Protein AF-A0A1Z9I0C4-F1 (afdb_monomer_lite)

Sequence (366 aa):
MHFFTFAEKDTTLYQDSGSLNAGLDEILEVRKDVSDTGESVNVSRVLIRFDISQISASIGNGTITNPSFFLNLFDAKSTNLATSQSLFAYPVSQSWIMGDGRSYDNPRTTEGASFNFRDGASDGTLWEPSVSASGCTWFSGSGYEASQSFGHNTIDVRMDVTDIMNKWLEGTVANDGFIVKRSGSVGNLNPNSDEGSTTRFGNLSFFSSDTHTKYPPTLETVWDDSRWSTGSLSPLSQTDIEDMVVYMKGLRPEYKENSKIKFRLVGRARFPEATYATTPANLSVKYLPSGSSFYSIKDAETDDVIVPFGTGSRISCDSIGNFFRLDLNGYQPERYYRLEYRIQSGSGVEETDQFFDEGFTFKVTQ

Foldseek 3Di:
DKDKWFWPWKWKAWLVCQQFAAGLPQKHKFFWDADPVSPDTITMKMWTFTDCPVVLVCVVVPVFDPKWKWKKWAFPDFPPAAQKFKKKKFAFQDAAFRDDFRPPDVVGARATQYLAARGGVVVRHGAPPNQDSQRGDGDDDPLGMWMDMDGPPDQMGTITNRSVVVCCSVVVGPRNGMMMYGFADRNRCDCPGPRNHSDGRGMTMTGDSNNVDLGHIIMMMFHQSAAEAQDPAAAQDLLQLVQKDKDWDPQDQEDEAQDKDKTFMAITRPDDDDDPDPDPSVPRGHEADAPQKFKWKAFPPPRHTPGDGDSRTGWYAHNVYIIDIDRNHSPDAPTKMFMKMWGWDDDDPSIDIDIDRPRDMHGYHD

Structure (mmCIF, N/CA/C/O backbone):
data_AF-A0A1Z9I0C4-F1
#
_entry.id   AF-A0A1Z9I0C4-F1
#
loop_
_atom_site.group_PDB
_atom_site.id
_atom_site.type_symbol
_atom_site.label_atom_id
_atom_site.label_alt_id
_atom_site.label_comp_id
_atom_site.label_asym_id
_atom_site.label_entity_id
_atom_site.label_seq_id
_atom_site.pdbx_PDB_ins_code
_atom_site.Cartn_x
_atom_site.Cartn_y
_atom_site.Cartn_z
_atom_site.occupancy
_atom_site.B_iso_or_equiv
_atom_site.auth_seq_id
_atom_site.auth_comp_id
_atom_site.auth_asym_id
_atom_site.auth_atom_id
_atom_site.pdbx_PDB_model_num
ATOM 1 N N . MET A 1 1 ? -11.966 0.854 7.403 1.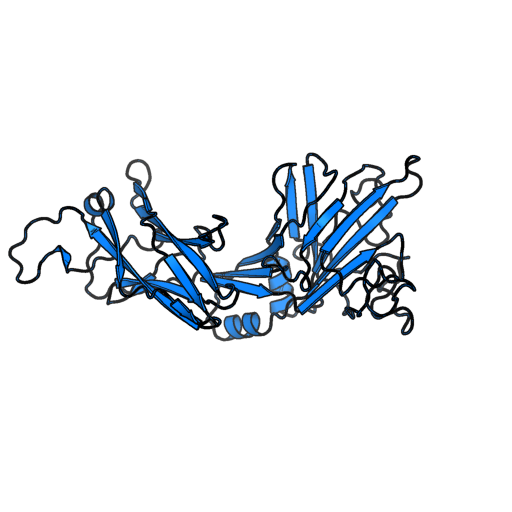00 91.38 1 MET A N 1
ATOM 2 C CA . MET A 1 1 ? -11.274 -0.406 7.122 1.00 91.38 1 MET A CA 1
ATOM 3 C C . MET A 1 1 ? -9.988 -0.194 6.330 1.00 91.38 1 MET A C 1
ATOM 5 O O . MET A 1 1 ? -9.950 0.682 5.472 1.00 91.38 1 MET A O 1
ATOM 9 N N . HIS A 1 2 ? -8.977 -1.028 6.598 1.00 94.25 2 HIS A N 1
ATOM 10 C CA . HIS A 1 2 ? -7.782 -1.212 5.765 1.00 94.25 2 HIS A CA 1
ATOM 11 C C . HIS A 1 2 ? -7.828 -2.616 5.151 1.00 94.25 2 HIS A C 1
ATOM 13 O O . HIS A 1 2 ? -8.227 -3.567 5.828 1.00 94.25 2 HIS A O 1
ATOM 19 N N . PHE A 1 3 ? -7.450 -2.737 3.883 1.00 93.81 3 PHE A N 1
ATOM 20 C CA . PHE A 1 3 ? -7.360 -3.996 3.147 1.00 93.81 3 PHE A CA 1
ATOM 21 C C . PHE A 1 3 ? -6.073 -4.006 2.323 1.00 93.81 3 PHE A C 1
ATOM 23 O O . PHE A 1 3 ? -5.815 -3.049 1.594 1.00 93.81 3 PHE A O 1
ATOM 30 N N . PHE A 1 4 ? -5.279 -5.069 2.432 1.00 93.56 4 PHE A N 1
ATOM 31 C CA . PHE A 1 4 ? -3.971 -5.164 1.786 1.00 93.56 4 PHE A CA 1
ATOM 32 C C . PHE A 1 4 ? -4.016 -6.173 0.639 1.00 93.56 4 PHE A C 1
ATOM 34 O O . PHE A 1 4 ? -4.445 -7.310 0.818 1.00 93.56 4 PHE A O 1
ATOM 41 N N . THR A 1 5 ? -3.574 -5.748 -0.541 1.00 94.56 5 THR A N 1
ATOM 42 C CA . THR A 1 5 ? -3.414 -6.595 -1.730 1.00 94.56 5 THR A CA 1
ATOM 43 C C . THR A 1 5 ? -1.931 -6.710 -2.052 1.00 94.56 5 THR A C 1
ATOM 45 O O . THR A 1 5 ? -1.249 -5.694 -2.163 1.00 94.56 5 THR A O 1
ATOM 48 N N . PHE A 1 6 ? -1.422 -7.928 -2.197 1.00 94.19 6 PHE A N 1
ATOM 49 C CA . PHE A 1 6 ? -0.020 -8.172 -2.545 1.00 94.19 6 PHE A CA 1
ATOM 50 C C . PHE A 1 6 ? 0.195 -8.148 -4.058 1.00 94.19 6 PHE A C 1
ATOM 52 O O . PHE A 1 6 ? -0.743 -8.378 -4.827 1.00 94.19 6 PHE A O 1
ATOM 59 N N . ALA A 1 7 ? 1.421 -7.845 -4.482 1.00 95.50 7 ALA A N 1
ATOM 60 C CA . ALA A 1 7 ? 1.781 -7.847 -5.894 1.00 95.50 7 ALA A CA 1
ATOM 61 C C . ALA A 1 7 ? 1.605 -9.248 -6.514 1.00 95.50 7 ALA A C 1
ATOM 63 O O . ALA A 1 7 ? 2.000 -10.253 -5.932 1.00 95.50 7 ALA A O 1
ATOM 64 N N . GLU A 1 8 ? 1.002 -9.298 -7.704 1.00 95.44 8 GLU A N 1
ATOM 65 C CA . GLU A 1 8 ? 0.878 -10.502 -8.540 1.00 95.44 8 GLU A CA 1
ATOM 66 C C . GLU A 1 8 ? 2.206 -10.809 -9.243 1.00 95.44 8 GLU A C 1
ATOM 68 O O . GLU A 1 8 ? 2.571 -11.965 -9.431 1.00 95.44 8 GLU A O 1
ATOM 73 N N . LYS A 1 9 ? 2.901 -9.747 -9.658 1.00 95.88 9 LYS A N 1
ATOM 74 C CA . LYS A 1 9 ? 4.221 -9.794 -10.277 1.00 95.88 9 LYS A CA 1
ATOM 75 C C . LYS A 1 9 ? 4.920 -8.453 -10.158 1.00 95.88 9 LYS A C 1
ATOM 77 O O . LYS A 1 9 ? 4.275 -7.400 -10.212 1.00 95.88 9 LYS A O 1
ATOM 82 N N . ASP A 1 10 ? 6.237 -8.503 -10.104 1.00 97.69 10 ASP A N 1
ATOM 83 C CA . ASP A 1 10 ? 7.131 -7.357 -10.128 1.00 97.69 10 ASP A CA 1
ATOM 84 C C . ASP A 1 10 ? 8.453 -7.697 -10.827 1.00 97.69 10 ASP A C 1
ATOM 86 O O . ASP A 1 10 ? 8.745 -8.849 -11.116 1.00 97.69 10 ASP A O 1
ATOM 90 N N . THR A 1 11 ? 9.210 -6.680 -11.231 1.00 97.44 11 THR A N 1
ATOM 91 C CA . THR A 1 11 ? 10.556 -6.861 -11.795 1.00 97.44 11 THR A CA 1
ATOM 92 C C . THR A 1 11 ? 11.312 -5.541 -11.783 1.00 97.44 11 THR A C 1
ATOM 94 O O . THR A 1 11 ? 10.714 -4.464 -11.902 1.00 97.44 11 THR A O 1
ATOM 97 N N . THR A 1 12 ? 12.641 -5.616 -11.731 1.00 97.38 12 THR A N 1
ATOM 98 C CA . THR A 1 12 ? 13.511 -4.465 -11.998 1.00 97.38 12 THR A CA 1
ATOM 99 C C . THR A 1 12 ? 13.953 -4.446 -13.462 1.00 97.38 12 THR A C 1
ATOM 101 O O . THR A 1 12 ? 14.353 -5.460 -14.026 1.00 97.38 12 THR A O 1
ATOM 104 N N . LEU A 1 13 ? 13.899 -3.275 -14.090 1.00 96.06 13 LEU A N 1
ATOM 105 C CA . LEU A 1 13 ? 14.353 -3.016 -15.451 1.00 96.06 13 LEU A CA 1
ATOM 106 C C . LEU A 1 13 ? 15.679 -2.255 -15.409 1.00 96.06 13 LEU A C 1
ATOM 108 O O . LEU A 1 13 ? 15.699 -1.087 -15.022 1.00 96.06 13 LEU A O 1
ATOM 112 N N . TYR A 1 14 ? 16.776 -2.882 -15.836 1.00 94.75 14 TYR A N 1
ATOM 113 C CA . TYR A 1 14 ? 18.117 -2.286 -15.800 1.00 94.75 14 TYR A CA 1
ATOM 114 C C . TYR A 1 14 ? 18.552 -1.738 -17.163 1.00 94.75 14 TYR A C 1
ATOM 116 O O . TYR A 1 14 ? 18.693 -2.498 -18.121 1.00 94.75 14 TYR A O 1
ATOM 124 N N . GLN A 1 15 ? 18.851 -0.438 -17.247 1.00 92.25 15 GLN A N 1
ATOM 125 C CA . GLN A 1 15 ? 19.330 0.184 -18.489 1.00 92.25 15 GLN A CA 1
ATOM 126 C C . GLN A 1 15 ? 20.687 -0.354 -18.945 1.00 92.25 15 GLN A C 1
ATOM 128 O O . GLN A 1 15 ? 20.858 -0.679 -20.119 1.00 92.25 15 GLN A O 1
ATOM 133 N N . ASP A 1 16 ? 21.634 -0.482 -18.014 1.00 90.50 16 ASP A N 1
ATOM 134 C CA . ASP A 1 16 ? 22.999 -0.955 -18.295 1.00 90.50 16 ASP A CA 1
ATOM 135 C C . ASP A 1 16 ? 23.012 -2.368 -18.902 1.00 90.50 16 ASP A C 1
ATOM 137 O O . ASP A 1 16 ? 23.908 -2.773 -19.637 1.00 90.50 16 ASP A O 1
ATOM 141 N N . SER A 1 17 ? 21.960 -3.132 -18.615 1.00 91.31 17 SER A N 1
ATOM 142 C CA . SER A 1 17 ? 21.782 -4.506 -19.042 1.00 91.31 17 SER A CA 1
ATOM 143 C C . SER A 1 17 ? 20.423 -4.671 -19.710 1.00 91.31 17 SER A C 1
ATOM 145 O O . SER A 1 17 ? 19.561 -5.384 -19.215 1.00 91.31 17 SER A O 1
ATOM 147 N N . GLY A 1 18 ? 20.249 -4.024 -20.865 1.00 91.44 18 GLY A N 1
ATOM 148 C CA . GLY A 1 18 ? 18.932 -3.791 -21.465 1.00 91.44 18 GLY A CA 1
ATOM 149 C C . GLY A 1 18 ? 18.044 -5.022 -21.717 1.00 91.44 18 GLY A C 1
ATOM 150 O O . GLY A 1 18 ? 16.819 -4.902 -21.726 1.00 91.44 18 GLY A O 1
ATOM 151 N N . SER A 1 19 ? 18.633 -6.208 -21.889 1.00 93.19 19 SER A N 1
ATOM 152 C CA . SER A 1 19 ? 17.911 -7.479 -22.089 1.00 93.19 19 SER A CA 1
ATOM 153 C C . SER A 1 19 ? 17.890 -8.388 -20.854 1.00 93.19 19 SER A C 1
ATOM 155 O O . SER A 1 19 ? 17.448 -9.520 -20.965 1.00 93.19 19 SER A O 1
ATOM 157 N N . LEU A 1 20 ? 18.424 -7.952 -19.710 1.00 94.81 20 LEU A N 1
ATOM 158 C CA . LEU A 1 20 ? 18.394 -8.719 -18.461 1.00 94.81 20 LEU A CA 1
ATOM 159 C C . LEU A 1 20 ? 16.966 -8.779 -17.926 1.00 94.81 20 LEU A C 1
ATOM 161 O O . LEU A 1 20 ? 16.336 -7.734 -17.754 1.00 94.81 20 LEU A O 1
ATOM 165 N N . ASN A 1 21 ? 16.505 -9.989 -17.629 1.00 95.19 21 ASN A N 1
ATOM 166 C CA . ASN A 1 21 ? 15.320 -10.202 -16.822 1.00 95.19 21 ASN A CA 1
ATOM 167 C C . ASN A 1 21 ? 15.711 -10.398 -15.349 1.00 95.19 21 ASN A C 1
ATOM 169 O O . ASN A 1 21 ? 16.697 -11.068 -15.048 1.00 95.19 21 ASN A O 1
ATOM 173 N N . ALA A 1 22 ? 14.944 -9.783 -14.453 1.00 95.50 22 ALA A N 1
ATOM 174 C CA . ALA A 1 22 ? 15.150 -9.825 -13.008 1.00 95.50 22 ALA A CA 1
ATOM 175 C C . ALA A 1 22 ? 13.806 -10.016 -12.286 1.00 95.50 22 ALA A C 1
ATOM 177 O O . ALA A 1 22 ? 13.547 -9.381 -11.264 1.00 95.50 22 ALA A O 1
ATOM 178 N N . GLY A 1 23 ? 12.922 -10.830 -12.873 1.00 93.06 23 GLY A N 1
ATOM 179 C CA . GLY A 1 23 ? 11.586 -11.074 -12.339 1.00 93.06 23 GLY A CA 1
ATOM 180 C C . GLY A 1 23 ? 11.621 -11.779 -10.986 1.00 93.06 23 GLY A C 1
ATOM 181 O O . GLY A 1 23 ? 10.850 -11.433 -10.106 1.00 93.06 23 GLY A O 1
ATOM 182 N N . LEU A 1 24 ? 12.546 -12.718 -10.776 1.00 95.19 24 LEU A N 1
ATOM 183 C CA . LEU A 1 24 ? 12.648 -13.489 -9.529 1.00 95.19 24 LEU A CA 1
ATOM 184 C C . LEU A 1 24 ? 13.655 -12.909 -8.527 1.00 95.19 24 LEU A C 1
ATOM 186 O O . LEU A 1 24 ? 14.094 -13.615 -7.620 1.00 95.19 24 LEU A O 1
ATOM 190 N N . ASP A 1 25 ? 14.072 -11.653 -8.696 1.00 95.31 25 ASP A N 1
ATOM 191 C CA . ASP A 1 25 ? 14.915 -11.001 -7.696 1.00 95.31 25 ASP A CA 1
ATOM 192 C C . ASP A 1 25 ? 14.111 -10.736 -6.418 1.00 95.31 25 ASP A C 1
ATOM 194 O O . ASP A 1 25 ? 12.987 -10.235 -6.457 1.00 95.31 25 ASP A O 1
ATOM 198 N N . GLU A 1 26 ? 14.719 -10.994 -5.259 1.00 95.25 26 GLU A N 1
ATOM 199 C CA . GLU A 1 26 ? 14.108 -10.723 -3.952 1.00 95.25 26 GLU A CA 1
ATOM 200 C C . GLU A 1 26 ? 14.047 -9.224 -3.615 1.00 95.25 26 GLU A C 1
ATOM 202 O O . GLU A 1 26 ? 13.370 -8.823 -2.662 1.00 95.25 26 GLU A O 1
ATOM 207 N N . ILE A 1 27 ? 14.764 -8.401 -4.385 1.00 96.12 27 ILE A N 1
ATOM 208 C CA . ILE A 1 27 ? 14.944 -6.968 -4.173 1.00 96.12 27 ILE A CA 1
ATOM 209 C C . ILE A 1 27 ? 14.629 -6.220 -5.469 1.00 96.12 27 ILE A C 1
ATOM 211 O O . ILE A 1 27 ? 15.204 -6.484 -6.523 1.00 96.12 27 ILE A O 1
ATOM 215 N N . LEU A 1 28 ? 13.736 -5.244 -5.368 1.00 96.81 28 LEU A N 1
ATOM 216 C CA . LEU A 1 28 ? 13.406 -4.294 -6.417 1.00 96.81 28 LEU A CA 1
ATOM 217 C C . LEU A 1 28 ? 14.276 -3.053 -6.273 1.00 96.81 28 LEU A C 1
ATOM 219 O O . LEU A 1 28 ? 14.433 -2.525 -5.172 1.00 96.81 28 LEU A O 1
ATOM 223 N N . GLU A 1 29 ? 14.825 -2.553 -7.376 1.00 95.38 29 GLU A N 1
ATOM 224 C CA . GLU A 1 29 ? 15.818 -1.485 -7.304 1.00 95.38 29 GLU A CA 1
ATOM 225 C C . GLU A 1 29 ? 15.509 -0.321 -8.235 1.00 95.38 29 GLU A C 1
ATOM 227 O O . GLU A 1 29 ? 15.340 -0.471 -9.447 1.00 95.38 29 GLU A O 1
ATOM 232 N N . VAL A 1 30 ? 15.513 0.884 -7.667 1.00 94.88 30 VAL A N 1
ATOM 233 C CA . VAL A 1 30 ? 15.491 2.145 -8.405 1.00 94.88 30 VAL A CA 1
ATOM 234 C C . VAL A 1 30 ? 16.871 2.780 -8.247 1.00 94.88 30 VAL A C 1
ATOM 236 O O . VAL A 1 30 ? 17.158 3.526 -7.303 1.00 94.88 30 VAL A O 1
ATOM 239 N N . ARG A 1 31 ? 17.755 2.484 -9.199 1.00 92.44 31 ARG A N 1
ATOM 240 C CA . ARG A 1 31 ? 19.162 2.894 -9.241 1.00 92.44 31 ARG A CA 1
ATOM 241 C C . ARG A 1 31 ? 19.365 4.098 -10.137 1.00 92.44 31 ARG A C 1
ATOM 243 O O . ARG A 1 31 ? 18.623 4.328 -11.095 1.00 92.44 31 ARG A O 1
ATOM 250 N N . LYS A 1 32 ? 20.407 4.853 -9.814 1.00 90.75 32 LYS A N 1
ATOM 251 C CA . LYS A 1 32 ? 21.008 5.808 -10.731 1.00 90.75 32 LYS A CA 1
ATOM 252 C C . LYS A 1 32 ? 22.521 5.747 -10.602 1.00 90.75 32 LYS A C 1
ATOM 254 O O . LYS A 1 32 ? 23.090 6.279 -9.646 1.00 90.75 32 LYS A O 1
ATOM 259 N N . ASP A 1 33 ? 23.142 5.176 -11.618 1.00 89.94 33 ASP A N 1
ATOM 260 C CA . ASP A 1 33 ? 24.581 5.017 -11.710 1.00 89.94 33 ASP A CA 1
ATOM 261 C C . ASP A 1 33 ? 25.134 6.043 -12.695 1.00 89.94 33 ASP A C 1
ATOM 263 O O . ASP A 1 33 ? 24.789 6.060 -13.877 1.00 89.94 33 ASP A O 1
ATOM 267 N N . VAL A 1 34 ? 25.980 6.936 -12.182 1.00 90.00 34 VAL A N 1
ATOM 268 C CA . VAL A 1 34 ? 26.650 7.972 -12.972 1.00 90.00 34 VAL A CA 1
ATOM 269 C C . VAL A 1 34 ? 28.146 7.703 -12.929 1.00 90.00 34 VAL A C 1
ATOM 271 O O . VAL A 1 34 ? 28.741 7.703 -11.845 1.00 90.00 34 VAL A O 1
ATOM 274 N N . SER A 1 35 ? 28.742 7.501 -14.105 1.00 89.19 35 SER A N 1
ATOM 275 C CA . SER A 1 35 ? 30.197 7.361 -14.269 1.00 89.19 35 SER A CA 1
ATOM 276 C C . SER A 1 35 ? 30.974 8.506 -13.614 1.00 89.19 35 SER A C 1
ATOM 278 O O . SER A 1 35 ? 30.454 9.602 -13.409 1.00 89.19 35 SER A O 1
ATOM 280 N N . ASP A 1 36 ? 32.251 8.279 -13.301 1.00 85.81 36 ASP A N 1
ATOM 281 C CA . ASP A 1 36 ? 33.105 9.312 -12.698 1.00 85.81 36 ASP A CA 1
ATOM 282 C C . ASP A 1 36 ? 33.292 10.542 -13.589 1.00 85.81 36 ASP A C 1
ATOM 284 O O . ASP A 1 36 ? 33.447 11.651 -13.079 1.00 85.81 36 ASP A O 1
ATOM 288 N N . THR A 1 37 ? 33.224 10.363 -14.910 1.00 85.69 37 THR A N 1
ATOM 289 C CA . THR A 1 37 ? 33.264 11.453 -15.892 1.00 85.69 37 THR A CA 1
ATOM 290 C C . THR A 1 37 ? 31.895 12.102 -16.122 1.00 85.69 37 THR A C 1
ATOM 292 O O . THR A 1 37 ? 31.829 13.181 -16.705 1.00 85.69 37 THR A O 1
ATOM 295 N N . GLY A 1 38 ? 30.801 11.478 -15.666 1.00 80.75 38 GLY A N 1
ATOM 296 C CA . GLY A 1 38 ? 29.429 11.909 -15.945 1.00 80.75 38 GLY A CA 1
ATOM 297 C C . GLY A 1 38 ? 28.971 11.664 -17.387 1.00 80.75 38 GLY A C 1
ATOM 298 O O . GLY A 1 38 ? 27.911 12.149 -17.769 1.00 80.75 38 GLY A O 1
ATOM 299 N N . GLU A 1 39 ? 29.754 10.936 -18.189 1.00 81.44 39 GLU A N 1
ATOM 300 C CA . GLU A 1 39 ? 29.481 10.676 -19.611 1.00 81.44 39 GLU A CA 1
ATOM 301 C C . GLU A 1 39 ? 28.423 9.589 -19.824 1.00 81.44 39 GLU A C 1
ATOM 303 O O . GLU A 1 39 ? 27.678 9.631 -20.801 1.00 81.44 39 GLU A O 1
ATOM 308 N N . SER A 1 40 ? 28.339 8.630 -18.902 1.00 83.75 40 SER A N 1
ATOM 309 C CA . SER A 1 40 ? 27.265 7.639 -18.846 1.00 83.75 40 SER A CA 1
ATOM 310 C C . SER A 1 40 ? 26.397 7.814 -17.602 1.00 83.75 40 SER A C 1
ATOM 312 O O . SER A 1 40 ? 26.902 7.987 -16.484 1.00 83.75 40 SER A O 1
ATOM 314 N N . VAL A 1 41 ? 25.084 7.746 -17.833 1.00 88.31 41 VAL A N 1
ATOM 315 C CA . VAL A 1 41 ? 24.027 7.722 -16.823 1.00 88.31 41 VAL A CA 1
ATOM 316 C C . VAL A 1 41 ? 23.151 6.511 -17.119 1.00 88.31 41 VAL A C 1
ATOM 318 O O . VAL A 1 41 ? 22.493 6.459 -18.157 1.00 88.31 41 VAL A O 1
ATOM 321 N N . ASN A 1 42 ? 23.160 5.543 -16.209 1.00 90.38 42 ASN A N 1
ATOM 322 C CA . ASN A 1 42 ? 22.321 4.355 -16.268 1.00 90.38 42 ASN A CA 1
ATOM 323 C C . ASN A 1 42 ? 21.287 4.420 -15.145 1.00 90.38 42 ASN A C 1
ATOM 325 O O . ASN A 1 42 ? 21.625 4.712 -13.996 1.00 90.38 42 ASN A O 1
ATOM 329 N N . VAL A 1 43 ? 20.031 4.125 -15.466 1.00 93.00 43 VAL A N 1
ATOM 330 C CA . VAL A 1 43 ? 18.960 4.037 -14.469 1.00 93.00 43 VAL A CA 1
ATOM 331 C C . VAL A 1 43 ? 18.377 2.634 -14.392 1.00 93.00 43 VAL A C 1
ATOM 333 O O . VAL A 1 43 ? 18.492 1.835 -15.325 1.00 93.00 43 VAL A O 1
ATOM 336 N N . SER A 1 44 ? 17.712 2.345 -13.279 1.00 94.75 44 SER A N 1
ATOM 337 C CA . SER A 1 44 ? 16.764 1.240 -13.212 1.00 94.75 44 SER A CA 1
ATOM 338 C C . SER A 1 44 ? 15.395 1.715 -12.759 1.00 94.75 44 SER A C 1
ATOM 340 O O . SER A 1 44 ? 15.244 2.774 -12.141 1.00 94.75 44 SER A O 1
ATOM 342 N N . ARG A 1 45 ? 14.384 0.933 -13.120 1.00 95.44 45 ARG A N 1
ATOM 343 C CA . ARG A 1 45 ? 12.978 1.201 -12.825 1.00 95.44 45 ARG A CA 1
ATOM 344 C C . ARG A 1 45 ? 12.307 -0.079 -12.397 1.00 95.44 45 ARG A C 1
ATOM 346 O O . ARG A 1 45 ? 12.744 -1.157 -12.780 1.00 95.44 45 ARG A O 1
ATOM 353 N N . VAL A 1 46 ? 11.231 0.046 -11.648 1.00 97.50 46 VAL A N 1
ATOM 354 C CA . VAL A 1 46 ? 10.528 -1.104 -11.090 1.00 97.50 46 VAL A CA 1
ATOM 355 C C . VAL A 1 46 ? 9.142 -1.183 -11.713 1.00 97.50 46 VAL A C 1
ATOM 357 O O . VAL A 1 46 ? 8.466 -0.162 -11.818 1.00 97.50 46 VAL A O 1
ATOM 360 N N . LEU A 1 47 ? 8.724 -2.373 -12.136 1.00 97.88 47 LEU A N 1
ATOM 361 C CA . LEU A 1 47 ? 7.341 -2.661 -12.516 1.00 97.88 47 LEU A CA 1
ATOM 362 C C . LEU A 1 47 ? 6.680 -3.472 -11.409 1.00 97.88 47 LEU A C 1
ATOM 364 O O . LEU A 1 47 ? 7.308 -4.385 -10.887 1.00 97.88 47 LEU A O 1
ATOM 368 N N . ILE A 1 48 ? 5.431 -3.158 -11.064 1.00 98.12 48 ILE A N 1
ATOM 369 C CA . ILE A 1 48 ? 4.656 -3.888 -10.047 1.00 98.12 48 ILE A CA 1
ATOM 370 C C . ILE A 1 48 ? 3.200 -3.932 -10.481 1.00 98.12 48 ILE A C 1
ATOM 372 O O . ILE A 1 48 ? 2.613 -2.891 -10.766 1.00 98.12 48 ILE A O 1
ATOM 376 N N . ARG A 1 49 ? 2.575 -5.105 -10.496 1.00 97.69 49 ARG A N 1
ATOM 377 C CA . ARG A 1 49 ? 1.147 -5.249 -10.805 1.00 97.69 49 ARG A CA 1
ATOM 378 C C . ARG A 1 49 ? 0.406 -5.909 -9.654 1.00 97.69 49 ARG A C 1
ATOM 380 O O . ARG A 1 49 ? 0.897 -6.861 -9.062 1.00 97.69 49 ARG A O 1
ATOM 387 N N . PHE A 1 50 ? -0.804 -5.425 -9.395 1.00 97.56 50 PHE A N 1
ATOM 388 C CA . PHE A 1 50 ? -1.716 -5.955 -8.384 1.00 97.56 50 PHE A CA 1
ATOM 389 C C . PHE A 1 50 ? -3.007 -6.439 -9.048 1.00 97.56 50 PHE A C 1
ATOM 391 O O . PHE A 1 50 ? -3.506 -5.782 -9.971 1.00 97.56 50 PHE A O 1
ATOM 398 N N . ASP A 1 51 ? -3.579 -7.542 -8.558 1.00 95.94 51 ASP A N 1
ATOM 399 C CA . ASP A 1 51 ? -4.942 -7.927 -8.925 1.00 95.94 51 ASP A CA 1
ATOM 400 C C . ASP A 1 51 ? -5.957 -7.086 -8.140 1.00 95.94 51 ASP A C 1
ATOM 402 O O . ASP A 1 51 ? -6.039 -7.140 -6.916 1.00 95.94 51 ASP A O 1
ATOM 406 N N . ILE A 1 52 ? -6.763 -6.314 -8.864 1.00 95.50 52 ILE A N 1
ATOM 407 C CA . ILE A 1 52 ? -7.776 -5.418 -8.295 1.00 95.50 52 ILE A CA 1
ATOM 408 C C . ILE A 1 52 ? -9.199 -5.987 -8.413 1.00 95.50 52 ILE A C 1
ATOM 410 O O . ILE A 1 52 ? -10.170 -5.283 -8.126 1.00 95.50 52 ILE A O 1
ATOM 414 N N . SER A 1 53 ? -9.353 -7.247 -8.835 1.00 94.88 53 SER A N 1
ATOM 415 C CA . SER A 1 53 ? -10.647 -7.897 -9.079 1.00 94.88 53 SER A CA 1
ATOM 416 C C . SER A 1 53 ? -11.559 -7.878 -7.845 1.00 94.88 53 SER A C 1
ATOM 418 O O . SER A 1 53 ? -12.717 -7.456 -7.925 1.00 94.88 53 SER A O 1
ATOM 420 N N . GLN A 1 54 ? -11.024 -8.245 -6.677 1.00 92.94 54 GLN A N 1
ATOM 421 C CA . GLN A 1 54 ? -11.758 -8.237 -5.411 1.00 92.94 54 GLN A CA 1
ATOM 422 C C . GLN A 1 54 ? -12.176 -6.819 -4.998 1.00 92.94 54 GLN A C 1
ATOM 424 O O . GLN A 1 54 ? -13.293 -6.624 -4.505 1.00 92.94 54 GLN A O 1
ATOM 429 N N . ILE A 1 55 ? -11.298 -5.832 -5.200 1.00 94.94 55 ILE A N 1
ATOM 430 C CA . ILE A 1 55 ? -11.569 -4.421 -4.896 1.00 94.94 55 ILE A CA 1
ATOM 431 C C . ILE A 1 55 ? -12.713 -3.929 -5.784 1.00 94.94 55 ILE A C 1
ATOM 433 O O . ILE A 1 55 ? -13.712 -3.426 -5.272 1.00 94.94 55 ILE A O 1
ATOM 437 N N . SER A 1 56 ? -12.614 -4.152 -7.097 1.00 95.19 56 SER A N 1
ATOM 438 C CA . SER A 1 56 ? -13.638 -3.776 -8.076 1.00 95.19 56 SER A CA 1
ATOM 439 C C . SER A 1 56 ? -15.003 -4.392 -7.743 1.00 95.19 56 SER A C 1
ATOM 441 O O . SER A 1 56 ? -16.003 -3.678 -7.653 1.00 95.19 56 SER A O 1
ATOM 443 N N . ALA A 1 57 ? -15.049 -5.694 -7.438 1.00 95.38 57 ALA A N 1
ATOM 444 C CA . ALA A 1 57 ? -16.280 -6.374 -7.032 1.00 95.38 57 ALA A CA 1
ATOM 445 C C . ALA A 1 57 ? -16.872 -5.806 -5.726 1.00 95.38 57 ALA A C 1
ATOM 447 O O . ALA A 1 57 ? -18.092 -5.680 -5.594 1.00 95.38 57 ALA A O 1
ATOM 448 N N . SER A 1 58 ? -16.017 -5.441 -4.766 1.00 94.25 58 SER A N 1
ATOM 449 C CA . SER A 1 58 ? -16.427 -4.879 -3.471 1.00 94.25 58 SER A CA 1
ATOM 450 C C . SER A 1 58 ? -16.895 -3.424 -3.566 1.00 94.25 58 SER A C 1
ATOM 452 O O . SER A 1 58 ? -17.716 -2.990 -2.760 1.00 94.25 58 SER A O 1
ATOM 454 N N . ILE A 1 59 ? -16.415 -2.670 -4.554 1.00 95.25 59 ILE A N 1
ATOM 455 C CA . ILE A 1 59 ? -16.957 -1.350 -4.898 1.00 95.25 59 ILE A CA 1
ATOM 456 C C . ILE A 1 59 ? -18.314 -1.521 -5.587 1.00 95.25 59 ILE A C 1
ATOM 458 O O . ILE A 1 59 ? -19.296 -0.905 -5.178 1.00 95.25 59 ILE A O 1
ATOM 462 N N . GLY A 1 60 ? -18.409 -2.421 -6.573 1.00 93.81 60 GLY A N 1
ATOM 463 C CA . GLY A 1 60 ? -19.644 -2.672 -7.322 1.00 93.81 60 GLY A CA 1
ATOM 464 C C . GLY A 1 60 ? -20.814 -3.157 -6.458 1.00 93.81 60 GLY A C 1
ATOM 465 O O . GLY A 1 60 ? -21.966 -2.846 -6.754 1.00 93.81 60 GLY A O 1
ATOM 466 N N . ASN A 1 61 ? -20.540 -3.878 -5.365 1.00 94.31 61 ASN A N 1
ATOM 467 C CA . ASN A 1 61 ? -21.561 -4.324 -4.410 1.00 94.31 61 ASN A CA 1
ATOM 468 C C . ASN A 1 61 ? -21.806 -3.351 -3.234 1.00 94.31 61 ASN A C 1
ATOM 470 O O . ASN A 1 61 ? -22.619 -3.652 -2.359 1.00 94.31 61 ASN A O 1
ATOM 474 N N . GLY A 1 62 ? -21.116 -2.204 -3.197 1.00 92.69 62 GLY A N 1
ATOM 475 C CA . GLY A 1 62 ? -21.270 -1.171 -2.169 1.00 92.69 62 GLY A CA 1
ATOM 476 C C . GLY A 1 62 ? -20.633 -1.489 -0.811 1.00 92.69 62 GLY A C 1
ATOM 477 O O . GLY A 1 62 ? -20.942 -0.819 0.173 1.00 92.69 62 GLY A O 1
ATOM 478 N N . THR A 1 63 ? -19.765 -2.502 -0.717 1.00 91.56 63 THR A N 1
ATOM 479 C CA . THR A 1 63 ? -19.005 -2.795 0.514 1.00 91.56 63 THR A CA 1
ATOM 480 C C . THR A 1 63 ? -17.909 -1.759 0.755 1.00 91.56 63 THR A C 1
ATOM 482 O O . THR A 1 63 ? -17.687 -1.360 1.900 1.00 91.56 63 THR A O 1
ATOM 485 N N . ILE A 1 64 ? -17.230 -1.337 -0.315 1.00 94.06 64 ILE A N 1
ATOM 486 C CA . ILE A 1 64 ? -16.217 -0.279 -0.307 1.00 94.06 64 ILE A CA 1
ATOM 487 C C . ILE A 1 64 ? -16.845 0.987 -0.891 1.00 94.06 64 ILE A C 1
ATOM 489 O O . ILE A 1 64 ? -17.381 0.964 -1.997 1.00 94.06 64 ILE A O 1
ATOM 493 N N . THR A 1 65 ? -16.757 2.098 -0.162 1.00 93.44 65 THR A N 1
ATOM 494 C CA . THR A 1 65 ? -17.299 3.399 -0.581 1.00 93.44 65 THR A CA 1
ATOM 495 C C . THR A 1 65 ? -16.279 4.500 -0.343 1.00 93.44 65 THR A C 1
ATOM 497 O O . THR A 1 65 ? -15.753 4.596 0.763 1.00 93.44 65 THR A O 1
ATOM 500 N N . ASN A 1 66 ? -16.042 5.346 -1.350 1.00 93.81 66 ASN A N 1
ATOM 501 C CA . ASN A 1 66 ? -15.054 6.435 -1.319 1.00 93.81 66 ASN A CA 1
ATOM 502 C C . ASN A 1 66 ? -13.664 5.995 -0.800 1.00 93.81 66 ASN A C 1
ATOM 504 O O . ASN A 1 66 ? -13.188 6.556 0.190 1.00 93.81 66 ASN A O 1
ATOM 508 N N . PRO A 1 67 ? -13.040 4.964 -1.403 1.00 96.69 67 PRO A N 1
ATOM 509 C CA . PRO A 1 67 ? -11.735 4.495 -0.962 1.00 96.69 67 PRO A CA 1
ATOM 510 C C . PRO A 1 67 ? -10.604 5.467 -1.327 1.00 96.69 67 PRO A C 1
ATOM 512 O O . PRO A 1 67 ? -10.654 6.148 -2.350 1.00 96.69 67 PRO A O 1
ATOM 515 N N . SER A 1 68 ? -9.555 5.451 -0.514 1.00 97.31 68 SER A N 1
ATOM 516 C CA . SER A 1 68 ? -8.214 5.936 -0.841 1.00 97.31 68 SER A CA 1
ATOM 517 C C . SER A 1 68 ? -7.285 4.741 -1.031 1.00 97.31 68 SER A C 1
ATOM 519 O O . SER A 1 68 ? -7.456 3.709 -0.373 1.00 97.31 68 SER A O 1
ATOM 521 N N . PHE A 1 69 ? -6.296 4.877 -1.908 1.00 97.88 69 PHE A N 1
ATOM 522 C CA . PHE A 1 69 ? -5.373 3.803 -2.254 1.00 97.88 69 PHE A CA 1
ATOM 523 C C . PHE A 1 69 ? -3.926 4.238 -2.068 1.00 97.88 69 PHE A C 1
ATOM 525 O O . PHE A 1 69 ? -3.536 5.308 -2.532 1.00 97.88 69 PHE A O 1
ATOM 532 N N . PHE A 1 70 ? -3.120 3.385 -1.441 1.00 97.50 70 PHE A N 1
ATOM 533 C CA . PHE A 1 70 ? -1.708 3.649 -1.196 1.00 97.50 70 PHE A CA 1
ATOM 534 C C . PHE A 1 70 ? -0.837 2.503 -1.710 1.00 97.50 70 PHE A C 1
ATOM 536 O O . PHE A 1 70 ? -1.118 1.336 -1.445 1.00 97.50 70 PHE A O 1
ATOM 543 N N . LEU A 1 71 ? 0.224 2.838 -2.441 1.00 97.62 71 LEU A N 1
ATOM 544 C CA . LEU A 1 71 ? 1.288 1.912 -2.805 1.00 97.62 71 LEU A CA 1
ATOM 545 C C . LEU A 1 71 ? 2.351 1.935 -1.707 1.00 97.62 71 LEU A C 1
ATOM 547 O O . LEU A 1 71 ? 3.010 2.956 -1.499 1.00 97.62 71 LEU A O 1
ATOM 551 N N . ASN A 1 72 ? 2.521 0.800 -1.041 1.00 95.56 72 ASN A N 1
ATOM 552 C CA . ASN A 1 72 ? 3.487 0.618 0.027 1.00 95.56 72 ASN A CA 1
ATOM 553 C C . ASN A 1 72 ? 4.694 -0.179 -0.476 1.00 95.56 72 ASN A C 1
ATOM 555 O O . ASN A 1 72 ? 4.536 -1.308 -0.954 1.00 95.56 72 ASN A O 1
ATOM 559 N N . LEU A 1 73 ? 5.889 0.400 -0.344 1.00 95.31 73 LEU A N 1
ATOM 560 C CA . LEU A 1 73 ? 7.171 -0.255 -0.616 1.00 95.31 73 LEU A CA 1
ATOM 561 C C . LEU A 1 73 ? 8.039 -0.153 0.633 1.00 95.31 73 LEU A C 1
ATOM 563 O O . LEU A 1 73 ? 8.180 0.927 1.203 1.00 95.31 73 LEU A O 1
ATOM 567 N N . PHE A 1 74 ? 8.628 -1.269 1.034 1.00 93.19 74 PHE A N 1
ATOM 568 C CA . PHE A 1 74 ? 9.410 -1.359 2.260 1.00 93.19 74 PHE A CA 1
ATOM 569 C C . PHE A 1 74 ? 10.893 -1.375 1.939 1.00 93.19 74 PHE A C 1
ATOM 571 O O . PHE A 1 74 ? 11.319 -2.122 1.052 1.00 93.19 74 PHE A O 1
ATOM 578 N N . ASP A 1 75 ? 11.666 -0.559 2.648 1.00 92.12 75 ASP A N 1
ATOM 579 C CA . ASP A 1 75 ? 13.098 -0.436 2.413 1.00 92.12 75 ASP A CA 1
ATOM 580 C C . ASP A 1 75 ? 13.820 -1.756 2.671 1.00 92.12 75 ASP A C 1
ATOM 582 O O . ASP A 1 75 ? 13.705 -2.379 3.727 1.00 92.12 75 ASP A O 1
ATOM 586 N N . ALA A 1 76 ? 14.633 -2.144 1.700 1.00 92.50 76 ALA A N 1
ATOM 587 C CA . ALA A 1 76 ? 15.501 -3.299 1.767 1.00 92.50 76 ALA A CA 1
ATOM 588 C C . ALA A 1 76 ? 16.966 -2.860 1.743 1.00 92.50 76 ALA A C 1
ATOM 590 O O . ALA A 1 76 ? 17.773 -3.362 0.958 1.00 92.50 76 ALA A O 1
ATOM 591 N N . LYS A 1 77 ? 17.310 -1.923 2.639 1.00 89.69 77 LYS A N 1
ATOM 592 C CA . LYS A 1 77 ? 18.658 -1.385 2.846 1.00 89.69 77 LYS A CA 1
ATOM 593 C C . LYS A 1 77 ? 19.142 -0.534 1.671 1.00 89.69 77 LYS A C 1
ATOM 595 O O . LYS A 1 77 ? 20.178 -0.812 1.061 1.00 89.69 77 LYS A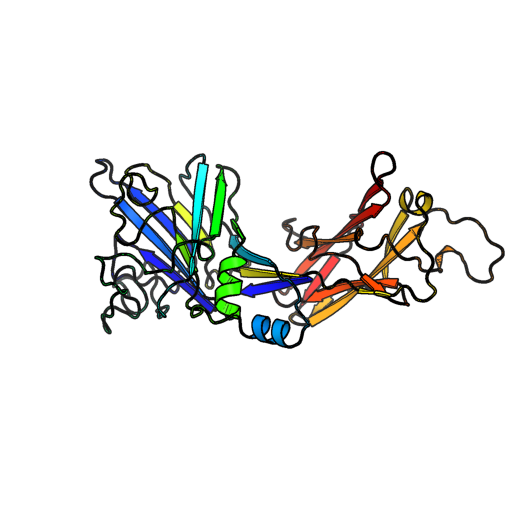 O 1
ATOM 600 N N . SER A 1 78 ? 18.425 0.553 1.403 1.00 89.69 78 SER A N 1
ATOM 601 C CA . SER A 1 78 ? 18.865 1.578 0.454 1.00 89.69 78 SER A CA 1
ATOM 602 C C . SER A 1 78 ? 20.236 2.174 0.813 1.00 89.69 78 SER A C 1
ATOM 604 O O . SER A 1 78 ? 20.627 2.256 1.980 1.00 89.69 78 SER A O 1
ATOM 606 N N . THR A 1 79 ? 20.998 2.616 -0.194 1.00 89.50 79 THR A N 1
ATOM 607 C CA . THR A 1 79 ? 22.384 3.094 -0.012 1.00 89.50 79 THR A CA 1
ATOM 608 C C . THR A 1 79 ? 22.690 4.368 -0.795 1.00 89.50 79 THR A C 1
ATOM 610 O O . THR A 1 79 ? 22.156 4.608 -1.877 1.00 89.50 79 THR A O 1
ATOM 613 N N . ASN A 1 80 ? 23.604 5.185 -0.252 1.00 85.44 80 ASN A N 1
ATOM 614 C CA . ASN A 1 80 ? 24.106 6.417 -0.880 1.00 85.44 80 ASN A CA 1
ATOM 615 C C . ASN A 1 80 ? 22.999 7.407 -1.291 1.00 85.44 80 ASN A C 1
ATOM 617 O O . ASN A 1 80 ? 23.114 8.091 -2.308 1.00 85.44 80 ASN A O 1
ATOM 621 N N . LEU A 1 81 ? 21.920 7.465 -0.506 1.00 85.19 81 LEU A N 1
ATOM 622 C CA . LEU A 1 81 ? 20.765 8.307 -0.787 1.00 85.19 81 LEU A CA 1
ATOM 623 C C . LEU A 1 81 ? 21.101 9.798 -0.668 1.00 85.19 81 LEU A C 1
ATOM 625 O O . LEU A 1 81 ? 21.833 10.228 0.226 1.00 85.19 81 LEU A O 1
ATOM 629 N N . ALA A 1 82 ? 20.515 10.595 -1.560 1.00 83.75 82 ALA A N 1
ATOM 630 C CA . ALA A 1 82 ? 20.551 12.046 -1.451 1.00 83.75 82 ALA A CA 1
ATOM 631 C C . ALA A 1 82 ? 19.746 12.534 -0.231 1.00 83.75 82 ALA A C 1
ATOM 633 O O . ALA A 1 82 ? 18.825 11.866 0.240 1.00 83.75 82 ALA A O 1
ATOM 634 N N . THR A 1 83 ? 20.064 13.735 0.262 1.00 82.31 83 THR A N 1
ATOM 635 C CA . THR A 1 83 ? 19.397 14.341 1.432 1.00 82.31 83 THR A CA 1
ATOM 636 C C . THR A 1 83 ? 17.914 14.632 1.215 1.00 82.31 83 THR A C 1
ATOM 638 O O . THR A 1 83 ? 17.166 14.692 2.191 1.00 82.31 83 THR A O 1
ATOM 641 N N . SER A 1 84 ? 17.510 14.818 -0.041 1.00 84.62 84 SER A N 1
ATOM 642 C CA . SER A 1 84 ? 16.131 14.969 -0.496 1.00 84.62 84 SER A CA 1
ATOM 643 C C . SER A 1 84 ? 16.014 14.378 -1.895 1.00 84.62 84 SER A C 1
ATOM 645 O O . SER A 1 84 ? 16.829 14.690 -2.767 1.00 84.62 84 SER A O 1
ATOM 647 N N . GLN A 1 85 ? 15.023 13.518 -2.105 1.00 86.94 85 GLN A N 1
ATOM 648 C CA . GLN A 1 85 ? 14.677 12.976 -3.416 1.00 86.94 85 GLN A CA 1
ATOM 649 C C . GLN A 1 85 ? 13.202 12.562 -3.448 1.00 86.94 85 GLN A C 1
ATOM 651 O O . GLN A 1 85 ? 12.538 12.509 -2.411 1.00 86.94 85 GLN A O 1
ATOM 656 N N . SER A 1 86 ? 12.679 12.301 -4.645 1.00 91.38 86 SER A N 1
ATOM 657 C CA . SER A 1 86 ? 11.299 11.847 -4.829 1.00 91.38 86 SER A CA 1
ATOM 658 C C . SER A 1 86 ? 11.233 10.618 -5.724 1.00 91.38 86 SER A C 1
ATOM 660 O O . SER A 1 86 ? 11.979 10.499 -6.700 1.00 91.38 86 SER A O 1
ATOM 662 N N . LEU A 1 87 ? 10.308 9.725 -5.393 1.00 93.88 87 LEU A N 1
ATOM 663 C CA . LEU A 1 87 ? 9.872 8.638 -6.258 1.00 93.88 87 LEU A CA 1
ATOM 664 C C . LEU A 1 87 ? 8.513 8.967 -6.851 1.00 93.88 87 LEU A C 1
ATOM 666 O O . LEU A 1 87 ? 7.686 9.622 -6.220 1.00 93.88 87 LEU A O 1
ATOM 670 N N . PHE A 1 88 ? 8.297 8.462 -8.055 1.00 95.94 88 PHE A N 1
ATOM 671 C CA . PHE A 1 88 ? 7.073 8.630 -8.812 1.00 95.94 88 PHE A CA 1
ATOM 672 C C . PHE A 1 88 ? 6.542 7.266 -9.226 1.00 95.94 88 PHE A C 1
ATOM 674 O O . PHE A 1 88 ? 7.327 6.387 -9.594 1.00 95.94 88 PHE A O 1
ATOM 681 N N . ALA A 1 89 ? 5.222 7.124 -9.208 1.00 97.38 89 ALA A N 1
ATOM 682 C CA . ALA A 1 89 ? 4.516 5.991 -9.774 1.00 97.38 89 ALA A CA 1
ATOM 683 C C . ALA A 1 89 ? 3.582 6.451 -10.898 1.00 97.38 89 ALA A C 1
ATOM 685 O O . ALA A 1 89 ? 2.895 7.467 -10.776 1.00 97.38 89 ALA A O 1
ATOM 686 N N . TYR A 1 90 ? 3.548 5.677 -11.981 1.00 97.12 90 TYR A N 1
ATOM 687 C CA . TYR A 1 90 ? 2.668 5.902 -13.129 1.00 97.12 90 TYR A CA 1
ATOM 688 C C . TYR A 1 90 ? 2.031 4.581 -13.567 1.00 97.12 90 TYR A C 1
ATOM 690 O O . TYR A 1 90 ? 2.667 3.536 -13.411 1.00 97.12 90 TYR A O 1
ATOM 698 N N . PRO A 1 91 ? 0.823 4.578 -14.153 1.00 97.12 91 PRO A N 1
ATOM 699 C CA . PRO A 1 91 ? 0.252 3.367 -14.716 1.00 97.12 91 PRO A CA 1
ATOM 700 C C . PRO A 1 91 ? 0.953 3.013 -16.026 1.00 97.12 91 PRO A C 1
ATOM 702 O O . PRO A 1 91 ? 1.050 3.826 -16.951 1.00 97.12 91 PRO A O 1
ATOM 705 N N . VAL A 1 92 ? 1.424 1.775 -16.102 1.00 95.81 92 VAL A N 1
ATOM 706 C CA . VAL A 1 92 ? 2.032 1.187 -17.293 1.00 95.81 92 VAL A CA 1
ATOM 707 C C . VAL A 1 92 ? 1.006 1.165 -18.429 1.00 95.81 92 VAL A C 1
ATOM 709 O O . VAL A 1 92 ? -0.169 0.875 -18.211 1.00 95.81 92 VAL A O 1
ATOM 712 N N . SER A 1 93 ? 1.434 1.488 -19.652 1.00 93.44 93 SER A N 1
ATOM 713 C CA . SER A 1 93 ? 0.530 1.581 -20.808 1.00 93.44 93 SER A CA 1
ATOM 714 C C . SER A 1 93 ? 0.374 0.285 -21.601 1.00 93.44 93 SER A C 1
ATOM 716 O O . SER A 1 93 ? -0.422 0.235 -22.540 1.00 93.44 93 SER A O 1
ATOM 718 N N . GLN A 1 94 ? 1.147 -0.744 -21.258 1.00 93.50 94 GLN A N 1
ATOM 719 C CA . GLN A 1 94 ? 1.249 -1.997 -21.996 1.00 93.50 94 GLN A CA 1
ATOM 720 C C . GLN A 1 94 ? 1.473 -3.186 -21.065 1.00 93.50 94 GLN A C 1
ATOM 722 O O . GLN A 1 94 ? 2.331 -3.148 -20.187 1.00 93.50 94 GLN A O 1
ATOM 727 N N . SER A 1 95 ? 0.776 -4.290 -21.321 1.00 95.12 95 SER A N 1
ATOM 728 C CA . SER A 1 95 ? 1.010 -5.548 -20.609 1.00 95.12 95 SER A CA 1
ATOM 729 C C . SER A 1 95 ? 2.444 -6.057 -20.770 1.00 95.12 95 SER A C 1
ATOM 731 O O . SER A 1 95 ? 3.100 -5.811 -21.777 1.00 95.12 95 SER A O 1
ATOM 733 N N . TRP A 1 96 ? 2.933 -6.807 -19.795 1.00 96.19 96 TRP A N 1
ATOM 734 C CA . TRP A 1 96 ? 4.305 -7.314 -19.785 1.00 96.19 96 TRP A CA 1
ATOM 735 C C . TRP A 1 96 ? 4.366 -8.685 -19.119 1.00 96.19 96 TRP A C 1
ATOM 737 O O . TRP A 1 96 ? 3.454 -9.055 -18.372 1.00 96.19 96 TRP A O 1
ATOM 747 N N . ILE A 1 97 ? 5.414 -9.453 -19.392 1.00 96.56 97 ILE A N 1
ATOM 748 C CA . ILE A 1 97 ? 5.647 -10.783 -18.811 1.00 96.56 97 ILE A CA 1
ATOM 749 C C . ILE A 1 97 ? 6.730 -10.649 -17.744 1.00 96.56 97 ILE A C 1
ATOM 751 O O . ILE A 1 97 ? 7.731 -9.999 -17.987 1.00 96.56 97 ILE A O 1
ATOM 755 N N . MET A 1 98 ? 6.545 -11.224 -16.555 1.00 95.12 98 MET A N 1
ATOM 756 C CA . MET A 1 98 ? 7.514 -11.079 -15.456 1.00 95.12 98 MET A CA 1
ATOM 757 C C . MET A 1 98 ? 8.874 -11.696 -15.779 1.00 95.12 98 MET A C 1
ATOM 759 O O . MET A 1 98 ? 9.892 -11.084 -15.480 1.00 95.12 98 MET A O 1
ATOM 763 N N . GLY A 1 99 ? 8.877 -12.852 -16.445 1.00 91.62 99 GLY A N 1
ATOM 764 C CA . GLY A 1 99 ? 10.074 -13.671 -16.630 1.00 91.62 99 GLY A CA 1
ATOM 765 C C . GLY A 1 99 ? 10.434 -14.469 -15.382 1.00 91.62 99 GLY A C 1
ATOM 766 O O . GLY A 1 99 ? 9.774 -14.364 -14.348 1.00 91.62 99 GLY A O 1
ATOM 767 N N . ASP A 1 100 ? 11.461 -15.298 -15.513 1.00 91.69 100 ASP A N 1
ATOM 768 C CA . ASP A 1 100 ? 11.966 -16.219 -14.492 1.00 91.69 100 ASP A CA 1
ATOM 769 C C . ASP A 1 100 ? 13.452 -15.984 -14.156 1.00 91.69 100 ASP A C 1
ATOM 771 O O . ASP A 1 100 ? 14.089 -16.799 -13.492 1.00 91.69 100 ASP A O 1
ATOM 775 N N . GLY A 1 101 ? 14.009 -14.865 -14.615 1.00 93.19 101 GLY A N 1
ATOM 776 C CA . GLY A 1 101 ? 15.408 -14.507 -14.444 1.00 93.19 101 GLY A CA 1
ATOM 777 C C . GLY A 1 101 ? 15.715 -13.787 -13.138 1.00 93.19 101 GLY A C 1
ATOM 778 O O . GLY A 1 101 ? 14.844 -13.180 -12.508 1.00 93.19 101 GLY A O 1
ATOM 779 N N . ARG A 1 102 ? 16.995 -13.821 -12.771 1.00 94.81 102 ARG A N 1
ATOM 780 C CA . ARG A 1 102 ? 17.592 -13.083 -11.653 1.00 94.81 102 ARG A CA 1
ATOM 781 C C . ARG A 1 102 ? 18.726 -12.197 -12.155 1.00 94.81 102 ARG A C 1
ATOM 783 O O . ARG A 1 102 ? 19.441 -12.548 -13.099 1.00 94.81 102 ARG A O 1
ATOM 790 N N . SER A 1 103 ? 18.963 -11.065 -11.497 1.00 92.75 103 SER A N 1
ATOM 791 C CA . SER A 1 103 ? 20.014 -10.114 -11.895 1.00 92.75 103 SER A CA 1
ATOM 792 C C . SER A 1 103 ? 21.427 -10.707 -11.870 1.00 92.75 103 SER A C 1
ATOM 794 O O . SER A 1 103 ? 22.317 -10.216 -12.569 1.00 92.75 103 SER A O 1
ATOM 796 N N . TYR A 1 104 ? 21.629 -11.774 -11.096 1.00 92.62 104 TYR A N 1
ATOM 797 C CA . TYR A 1 104 ? 22.896 -12.483 -10.931 1.00 92.62 104 TYR A CA 1
ATOM 798 C C . TYR A 1 104 ? 23.014 -13.787 -11.740 1.00 92.62 104 TYR A C 1
ATOM 800 O O . TYR A 1 104 ? 24.002 -14.509 -11.576 1.00 92.62 104 TYR A O 1
ATOM 808 N N . ASP A 1 105 ? 22.057 -14.097 -12.618 1.00 92.62 105 ASP A N 1
ATOM 809 C CA . ASP A 1 105 ? 22.126 -15.290 -13.463 1.00 92.62 105 ASP A CA 1
ATOM 810 C C . ASP A 1 105 ? 23.336 -15.265 -14.409 1.00 92.62 105 ASP A C 1
ATOM 812 O O . ASP A 1 105 ? 23.655 -14.256 -15.050 1.00 92.62 105 ASP A O 1
ATOM 816 N N . ASN A 1 106 ? 24.006 -16.414 -14.526 1.00 90.38 106 ASN A N 1
ATOM 817 C CA . ASN A 1 106 ? 25.128 -16.609 -15.437 1.00 90.38 106 ASN A CA 1
ATOM 818 C C . ASN A 1 106 ? 25.083 -18.021 -16.069 1.00 90.38 106 ASN A C 1
ATOM 820 O O . ASN A 1 106 ? 25.390 -18.996 -15.378 1.00 90.38 106 ASN A O 1
ATOM 824 N N . PRO A 1 107 ? 24.741 -18.162 -17.366 1.00 91.19 107 PRO A N 1
ATOM 825 C CA . PRO A 1 107 ? 24.475 -17.089 -18.325 1.00 91.19 107 PRO A CA 1
ATOM 826 C C . PRO A 1 107 ? 23.222 -16.280 -17.972 1.00 91.19 107 PRO A C 1
ATOM 828 O O . PRO A 1 107 ? 22.311 -16.787 -17.331 1.00 91.19 107 PRO A O 1
ATOM 831 N N . ARG A 1 108 ? 23.198 -15.017 -18.409 1.00 92.44 108 ARG A N 1
ATOM 832 C CA . ARG A 1 108 ? 22.087 -14.090 -18.178 1.00 92.44 108 ARG A CA 1
ATOM 833 C C . ARG A 1 108 ? 20.776 -14.636 -18.743 1.00 92.44 108 ARG A C 1
ATOM 835 O O . ARG A 1 108 ? 20.717 -14.951 -19.931 1.00 92.44 108 ARG A O 1
ATOM 842 N N . THR A 1 109 ? 19.727 -14.603 -17.932 1.00 94.56 109 THR A N 1
ATOM 843 C CA . THR A 1 109 ? 18.350 -14.849 -18.371 1.00 94.56 109 THR A CA 1
ATOM 844 C C . THR A 1 109 ? 17.784 -13.608 -19.066 1.00 94.56 109 THR A C 1
ATOM 846 O O . THR A 1 109 ? 17.931 -12.482 -18.581 1.00 94.56 109 THR A O 1
ATOM 849 N N . THR A 1 110 ? 17.183 -13.805 -20.242 1.00 95.19 110 THR A N 1
ATOM 850 C CA . THR A 1 110 ? 16.712 -12.719 -21.124 1.00 95.19 110 THR A CA 1
ATOM 851 C C . THR A 1 110 ? 15.231 -12.789 -21.469 1.00 95.19 110 THR A C 1
ATOM 853 O O . THR A 1 110 ? 14.745 -11.958 -22.234 1.00 95.19 110 THR A O 1
ATOM 856 N N . GLU A 1 111 ? 14.524 -13.788 -20.947 1.00 95.69 111 GLU A N 1
ATOM 857 C CA . GLU A 1 111 ? 13.099 -13.983 -21.197 1.00 95.69 111 GLU A CA 1
ATOM 858 C C . GLU A 1 111 ? 12.272 -13.336 -20.087 1.00 95.69 111 GLU A C 1
ATOM 860 O O . GLU A 1 111 ? 12.615 -13.430 -18.910 1.00 95.69 111 GLU A O 1
ATOM 865 N N . GLY A 1 112 ? 11.198 -12.645 -20.472 1.00 95.00 112 GLY A N 1
ATOM 866 C CA . GLY A 1 112 ? 10.460 -11.721 -19.617 1.00 95.00 112 GLY A CA 1
ATOM 867 C C . GLY A 1 112 ? 10.815 -10.252 -19.839 1.00 95.00 112 GLY A C 1
ATOM 868 O O . GLY A 1 112 ? 11.680 -9.880 -20.633 1.00 95.00 112 GLY A O 1
ATOM 869 N N . ALA A 1 113 ? 10.112 -9.390 -19.115 1.00 95.44 113 ALA A N 1
ATOM 870 C CA . ALA A 1 113 ? 10.251 -7.953 -19.211 1.00 95.44 113 ALA A CA 1
ATOM 871 C C . ALA A 1 113 ? 11.664 -7.524 -18.817 1.00 95.44 113 ALA A C 1
ATOM 873 O O . ALA A 1 113 ? 12.236 -7.962 -17.817 1.00 95.44 113 ALA A O 1
ATOM 874 N N . SER A 1 114 ? 12.208 -6.633 -19.626 1.00 95.38 114 SER A N 1
ATOM 875 C CA . SER A 1 114 ? 13.514 -6.030 -19.477 1.00 95.38 114 SER A CA 1
ATOM 876 C C . SER A 1 114 ? 13.422 -4.553 -19.858 1.00 95.38 114 SER A C 1
ATOM 878 O O . SER A 1 114 ? 12.374 -4.019 -20.238 1.00 95.38 114 SER A O 1
ATOM 880 N N . PHE A 1 115 ? 14.536 -3.842 -19.744 1.00 93.94 115 PHE A N 1
ATOM 881 C CA . PHE A 1 115 ? 14.553 -2.432 -20.104 1.00 93.94 115 PHE A CA 1
ATOM 882 C C . PHE A 1 115 ? 14.255 -2.193 -21.602 1.00 93.94 115 PHE A C 1
ATOM 884 O O . PHE A 1 115 ? 13.673 -1.171 -21.972 1.00 93.94 115 PHE A O 1
ATOM 891 N N . ASN A 1 116 ? 14.608 -3.155 -22.458 1.00 92.19 116 ASN A N 1
ATOM 892 C CA . ASN A 1 116 ? 14.344 -3.120 -23.895 1.00 92.19 116 ASN A CA 1
ATOM 893 C C . ASN A 1 116 ? 13.008 -3.773 -24.276 1.00 92.19 116 ASN A C 1
ATOM 895 O O . ASN A 1 116 ? 12.296 -3.215 -25.109 1.00 92.19 116 ASN A O 1
ATOM 899 N N . PHE A 1 117 ? 12.677 -4.922 -23.680 1.00 93.44 117 PHE A N 1
ATOM 900 C CA . PHE A 1 117 ? 11.572 -5.779 -24.118 1.00 93.44 117 PHE A CA 1
ATOM 901 C C . PHE A 1 117 ? 10.477 -5.889 -23.059 1.00 93.44 117 PHE A C 1
ATOM 903 O O . PHE A 1 117 ? 10.755 -5.833 -21.865 1.00 93.44 117 PHE A O 1
ATOM 910 N N . ARG A 1 118 ? 9.223 -6.065 -23.476 1.00 93.25 118 ARG A N 1
ATOM 911 C CA . ARG A 1 118 ? 8.087 -6.248 -22.549 1.00 93.25 118 ARG A CA 1
ATOM 912 C C . ARG A 1 118 ? 7.777 -7.713 -22.233 1.00 93.25 118 ARG A C 1
ATOM 914 O O . ARG A 1 118 ? 7.071 -7.986 -21.265 1.00 93.25 118 ARG A O 1
ATOM 921 N N . ASP A 1 119 ? 8.268 -8.639 -23.046 1.00 92.31 119 ASP A N 1
ATOM 922 C CA . ASP A 1 119 ? 7.935 -10.068 -23.017 1.00 92.31 119 ASP A CA 1
ATOM 923 C C . ASP A 1 119 ? 9.158 -10.993 -23.049 1.00 92.31 119 ASP A C 1
ATOM 925 O O . ASP A 1 119 ? 9.112 -12.064 -22.452 1.00 92.31 119 ASP A O 1
ATOM 929 N N . GLY A 1 120 ? 10.265 -10.565 -23.649 1.00 93.00 120 GLY A N 1
ATOM 930 C CA . GLY A 1 120 ? 11.526 -11.303 -23.643 1.00 93.00 120 GLY A CA 1
ATOM 931 C C . GLY A 1 120 ? 12.360 -11.004 -24.877 1.00 93.00 120 GLY A C 1
ATOM 932 O O . GLY A 1 120 ? 11.882 -10.417 -25.850 1.00 93.00 120 GLY A O 1
ATOM 933 N N . ALA A 1 121 ? 13.626 -11.407 -24.859 1.00 91.06 121 ALA A N 1
ATOM 934 C CA . ALA A 1 121 ? 14.501 -11.248 -26.016 1.00 91.06 121 ALA A CA 1
ATOM 935 C C . ALA A 1 121 ? 14.105 -12.158 -27.190 1.00 91.06 121 ALA A C 1
ATOM 937 O O . ALA A 1 121 ? 14.357 -11.788 -28.339 1.00 91.06 121 ALA A O 1
ATOM 938 N N . SER A 1 122 ? 13.499 -13.321 -26.922 1.00 92.44 122 SER A N 1
ATOM 939 C CA . SER A 1 122 ? 13.067 -14.254 -27.969 1.00 92.44 122 SER A CA 1
ATOM 940 C C . SER A 1 122 ? 11.842 -13.752 -28.734 1.00 92.44 122 SER A C 1
ATOM 942 O O . SER A 1 122 ? 11.822 -13.841 -29.963 1.00 92.44 122 SER A O 1
ATOM 944 N N . ASP A 1 123 ? 10.853 -13.195 -28.029 1.00 91.81 123 ASP A N 1
ATOM 945 C CA . ASP A 1 123 ? 9.682 -12.558 -28.648 1.00 91.81 123 ASP A CA 1
ATOM 946 C C . ASP A 1 123 ? 10.057 -11.213 -29.293 1.00 91.81 123 ASP A C 1
ATOM 948 O O . ASP A 1 123 ? 9.600 -10.883 -30.390 1.00 91.81 123 ASP A O 1
ATOM 952 N N . GLY A 1 124 ? 10.957 -10.460 -28.651 1.00 88.81 124 GLY A N 1
ATOM 953 C CA . GLY A 1 124 ? 11.572 -9.260 -29.212 1.00 88.81 124 GLY A CA 1
ATOM 954 C C . GLY A 1 124 ? 10.646 -8.044 -29.268 1.00 88.81 124 GLY A C 1
ATOM 955 O O . GLY A 1 124 ? 10.953 -7.086 -29.986 1.00 88.81 124 GLY A O 1
ATOM 956 N N . THR A 1 125 ? 9.532 -8.041 -28.526 1.00 91.56 125 THR A N 1
ATOM 957 C CA . THR A 1 125 ? 8.590 -6.918 -28.533 1.00 91.56 125 THR A CA 1
ATOM 958 C C . THR A 1 125 ? 9.125 -5.773 -27.678 1.00 91.56 125 THR A C 1
ATOM 960 O O . THR A 1 125 ? 9.300 -5.894 -26.464 1.00 91.56 125 THR A O 1
ATOM 963 N N . LEU A 1 126 ? 9.370 -4.626 -28.312 1.00 91.19 126 LEU A N 1
ATOM 964 C CA . LEU A 1 126 ? 9.797 -3.405 -27.630 1.00 91.19 126 LEU A CA 1
ATOM 965 C C . LEU A 1 126 ? 8.623 -2.706 -26.930 1.00 91.19 126 LEU A C 1
ATOM 967 O O . LEU A 1 126 ? 7.451 -2.922 -27.238 1.00 91.19 126 LEU A O 1
ATOM 971 N N . TRP A 1 127 ? 8.953 -1.815 -25.999 1.00 90.25 127 TRP A N 1
ATOM 972 C CA . TRP A 1 127 ? 7.990 -0.886 -25.411 1.00 90.25 127 TRP A CA 1
ATOM 973 C C . TRP A 1 127 ? 7.565 0.183 -26.430 1.00 90.25 127 TRP A C 1
ATOM 975 O O . TRP A 1 127 ? 8.426 0.873 -26.970 1.00 90.25 127 TRP A O 1
ATOM 985 N N . GLU A 1 128 ? 6.257 0.333 -26.682 1.00 84.62 128 GLU A N 1
ATOM 986 C CA . GLU A 1 128 ? 5.723 1.293 -27.671 1.00 84.62 128 GLU A CA 1
ATOM 987 C C . GLU A 1 128 ? 5.258 2.658 -27.090 1.00 84.62 128 GLU A C 1
ATOM 989 O O . GLU A 1 128 ? 4.587 2.689 -26.060 1.00 84.62 128 GLU A O 1
ATOM 994 N N . PRO A 1 129 ? 5.499 3.806 -27.756 1.00 77.69 129 PRO A N 1
ATOM 995 C CA . PRO A 1 129 ? 6.275 3.949 -28.984 1.00 77.69 129 PRO A CA 1
ATOM 996 C C . PRO A 1 129 ? 7.718 3.500 -28.760 1.00 77.69 129 PRO A C 1
ATOM 998 O O . PRO A 1 129 ? 8.249 3.736 -27.678 1.00 77.69 129 PRO A O 1
ATOM 1001 N N . SER A 1 130 ? 8.332 2.869 -29.763 1.00 65.75 130 SER A N 1
ATOM 1002 C CA . SER A 1 130 ? 9.709 2.355 -29.723 1.00 65.75 130 SER A CA 1
ATOM 1003 C C . SER A 1 130 ? 10.755 3.482 -29.616 1.00 65.75 130 SER A C 1
ATOM 1005 O O . SER A 1 130 ? 11.555 3.723 -30.523 1.00 65.75 130 SER A O 1
ATOM 1007 N N . VAL A 1 131 ? 10.732 4.230 -28.515 1.00 64.50 131 VAL A N 1
ATOM 1008 C CA . VAL A 1 131 ? 11.738 5.228 -28.162 1.00 64.50 131 VAL A CA 1
ATOM 1009 C C . VAL A 1 131 ? 12.872 4.465 -27.500 1.00 64.50 131 VAL A C 1
ATOM 1011 O O . VAL A 1 131 ? 12.656 3.790 -26.492 1.00 64.50 131 VAL A O 1
ATOM 1014 N N . SER A 1 132 ? 14.056 4.534 -28.112 1.00 53.81 132 SER A N 1
ATOM 1015 C CA . SER A 1 132 ? 15.259 3.767 -27.765 1.00 53.81 132 SER A CA 1
ATOM 1016 C C . SER A 1 132 ? 15.348 3.455 -26.273 1.00 53.81 132 SER A C 1
ATOM 1018 O O . SER A 1 132 ? 15.525 4.385 -25.490 1.00 53.81 132 SER A O 1
ATOM 1020 N N . ALA A 1 133 ? 15.220 2.172 -25.912 1.00 62.00 133 ALA A N 1
ATOM 1021 C CA . ALA A 1 133 ? 15.521 1.660 -24.577 1.00 62.00 133 ALA A CA 1
ATOM 1022 C C . ALA A 1 133 ? 14.976 2.586 -23.475 1.00 62.00 133 ALA A C 1
ATOM 1024 O O . ALA A 1 133 ? 15.715 3.283 -22.789 1.00 62.00 133 ALA A O 1
ATOM 1025 N N . SER A 1 134 ? 13.652 2.693 -23.386 1.00 74.75 134 SER A N 1
ATOM 1026 C CA . SER A 1 134 ? 13.020 3.575 -22.407 1.00 74.75 134 SER A CA 1
ATOM 1027 C C . SER A 1 134 ? 12.557 2.843 -21.166 1.00 74.75 134 SER A C 1
ATOM 1029 O O . SER A 1 134 ? 11.912 3.490 -20.364 1.00 74.75 134 SER A O 1
ATOM 1031 N N . GLY A 1 135 ? 12.846 1.552 -20.978 1.00 83.50 135 GLY A N 1
ATOM 1032 C CA . GLY A 1 135 ? 12.542 0.844 -19.736 1.00 83.50 135 GLY A CA 1
ATOM 1033 C C . GLY A 1 135 ? 11.085 0.934 -19.311 1.00 83.50 135 GLY A C 1
ATOM 1034 O O . GLY A 1 135 ? 10.854 1.271 -18.155 1.00 83.50 135 GLY A O 1
ATOM 1035 N N . CYS A 1 136 ? 10.149 0.667 -20.230 1.00 89.56 136 CYS A N 1
ATOM 1036 C CA . CYS A 1 136 ? 8.692 0.843 -20.119 1.00 89.56 136 CYS A CA 1
ATOM 1037 C C . CYS A 1 136 ? 8.126 2.173 -20.655 1.00 89.56 136 CYS A C 1
ATOM 1039 O O . CYS A 1 136 ? 8.815 3.180 -20.805 1.00 89.56 136 CYS A O 1
ATOM 1041 N N . THR A 1 137 ? 6.841 2.137 -21.000 1.00 91.06 137 THR A N 1
ATOM 1042 C CA . THR A 1 137 ? 5.999 3.283 -21.347 1.00 91.06 137 THR A CA 1
ATOM 1043 C C . THR A 1 137 ? 4.802 3.335 -20.409 1.00 91.06 137 THR A C 1
ATOM 1045 O O . THR A 1 137 ? 4.226 2.308 -20.050 1.00 91.06 137 THR A O 1
ATOM 1048 N N . TRP A 1 138 ? 4.411 4.540 -20.018 1.00 93.25 138 TRP A N 1
ATOM 1049 C CA . TRP A 1 138 ? 3.370 4.777 -19.024 1.00 93.25 138 TRP A CA 1
ATOM 1050 C C . TRP A 1 138 ? 2.481 5.940 -19.446 1.00 93.25 138 TRP A C 1
ATOM 1052 O O . TRP A 1 138 ? 2.876 6.773 -20.267 1.00 93.25 138 TRP A O 1
ATOM 1062 N N . PHE A 1 139 ? 1.276 6.008 -18.885 1.00 92.88 139 PHE A N 1
ATOM 1063 C CA . PHE A 1 139 ? 0.455 7.205 -19.024 1.00 92.88 139 PHE A CA 1
ATOM 1064 C C . PHE A 1 139 ? 1.009 8.314 -18.128 1.00 92.88 139 PHE A C 1
ATOM 1066 O O . PHE A 1 139 ? 1.411 8.074 -16.994 1.00 92.88 139 PHE A O 1
ATOM 1073 N N . SER A 1 140 ? 1.017 9.539 -18.641 1.00 89.19 140 SER A N 1
ATOM 1074 C CA . SER A 1 140 ? 1.491 10.726 -17.928 1.00 89.19 140 SER A CA 1
ATOM 1075 C C . SER A 1 140 ? 0.464 11.849 -18.013 1.00 89.19 140 SER A C 1
ATOM 1077 O O . SER A 1 140 ? -0.318 11.906 -18.963 1.00 89.19 140 SER A O 1
ATOM 1079 N N . GLY A 1 141 ? 0.520 12.787 -17.072 1.00 88.00 141 GLY A N 1
ATOM 1080 C CA . GLY A 1 141 ? -0.391 13.927 -16.999 1.00 88.00 141 GLY A CA 1
ATOM 1081 C C . GLY A 1 141 ? -1.324 13.844 -15.794 1.00 88.00 141 GLY A C 1
ATOM 1082 O O . GLY A 1 141 ? -1.172 12.990 -14.924 1.00 88.00 141 GLY A O 1
ATOM 1083 N N . SER A 1 142 ? -2.288 14.764 -15.736 1.00 89.25 142 SER A N 1
ATOM 1084 C CA . SER A 1 142 ? -3.187 14.897 -14.584 1.00 89.25 142 SER A CA 1
ATOM 1085 C C . SER A 1 142 ? -3.963 13.600 -14.318 1.00 89.25 142 SER A C 1
ATOM 1087 O O . SER A 1 142 ? -4.623 13.075 -15.215 1.00 89.25 142 SER A O 1
ATOM 1089 N N . GLY A 1 143 ? -3.863 13.094 -13.086 1.00 91.56 143 GLY A N 1
ATOM 1090 C CA . GLY A 1 143 ? -4.513 11.861 -12.633 1.00 91.56 143 GLY A CA 1
ATOM 1091 C C . GLY A 1 143 ? -3.789 10.556 -12.996 1.00 91.56 143 GLY A C 1
ATOM 1092 O O . GLY A 1 143 ? -4.310 9.487 -12.696 1.00 91.56 143 GLY A O 1
ATOM 1093 N N . TYR A 1 144 ? -2.611 10.621 -13.628 1.00 94.88 144 TYR A N 1
ATOM 1094 C CA . TYR A 1 144 ? -1.782 9.450 -13.966 1.00 94.88 144 TYR A CA 1
ATOM 1095 C C . TYR A 1 144 ? -0.433 9.431 -13.239 1.00 94.88 144 TYR A C 1
ATOM 1097 O O . TYR A 1 144 ? 0.408 8.588 -13.527 1.00 94.88 144 TYR A O 1
ATOM 1105 N N . GLU A 1 145 ? -0.207 10.367 -12.324 1.00 95.31 145 GLU A N 1
ATOM 1106 C CA . GLU A 1 145 ? 1.049 10.511 -11.601 1.00 95.31 145 GLU A CA 1
ATOM 1107 C C . GLU A 1 145 ? 0.772 10.515 -10.104 1.00 95.31 145 GLU A C 1
ATOM 1109 O O . GLU A 1 145 ? -0.064 11.275 -9.617 1.00 95.31 145 GLU A O 1
ATOM 1114 N N . ALA A 1 146 ? 1.511 9.678 -9.392 1.00 96.69 146 ALA A N 1
ATOM 1115 C CA . ALA A 1 146 ? 1.628 9.702 -7.950 1.00 96.69 146 ALA A CA 1
ATOM 1116 C C . ALA A 1 146 ? 3.091 9.947 -7.589 1.00 96.69 146 ALA A C 1
ATOM 1118 O O . ALA A 1 146 ? 3.998 9.546 -8.323 1.00 96.69 146 ALA A O 1
ATOM 1119 N N . SER A 1 147 ? 3.340 10.614 -6.468 1.00 95.06 147 SER A N 1
ATOM 1120 C CA . SER A 1 147 ? 4.704 10.866 -6.017 1.00 95.06 147 SER A CA 1
ATOM 1121 C C . SER A 1 147 ? 4.812 10.851 -4.504 1.00 95.06 147 SER A C 1
ATOM 1123 O O . SER A 1 147 ? 3.853 11.126 -3.782 1.00 95.06 147 SER A O 1
ATOM 1125 N N . GLN A 1 148 ? 6.007 10.527 -4.025 1.00 93.38 148 GLN A N 1
ATOM 1126 C CA . GLN A 1 148 ? 6.372 10.655 -2.628 1.00 93.38 148 GLN A CA 1
ATOM 1127 C C . GLN A 1 148 ? 7.791 11.192 -2.527 1.00 93.38 148 GLN A C 1
ATOM 1129 O O . GLN A 1 148 ? 8.734 10.626 -3.086 1.00 93.38 148 GLN A O 1
ATOM 1134 N N . SER A 1 149 ? 7.933 12.277 -1.776 1.00 90.56 149 SER A N 1
ATOM 1135 C CA . SER A 1 149 ? 9.224 12.844 -1.413 1.00 90.56 149 SER A CA 1
ATOM 1136 C C . SER A 1 149 ? 9.663 12.313 -0.058 1.00 90.56 149 SER A C 1
ATOM 1138 O O . SER A 1 149 ? 8.856 12.180 0.863 1.00 90.56 149 SER A O 1
ATOM 1140 N N . PHE A 1 150 ? 10.952 12.047 0.082 1.00 82.88 150 PHE A N 1
ATOM 1141 C CA . PHE A 1 150 ? 11.541 11.616 1.340 1.00 82.88 150 PHE A CA 1
ATOM 1142 C C . PHE A 1 150 ? 12.924 12.236 1.521 1.00 82.88 150 PHE A C 1
ATOM 1144 O O . PHE A 1 150 ? 13.638 12.562 0.567 1.00 82.88 150 PHE A O 1
ATOM 1151 N N . GLY A 1 151 ? 13.265 12.456 2.789 1.00 76.88 151 GLY A N 1
ATOM 1152 C CA . GLY A 1 151 ? 14.597 12.884 3.191 1.00 76.88 151 GLY A CA 1
ATOM 1153 C C . GLY A 1 151 ? 15.505 11.691 3.481 1.00 76.88 151 GLY A C 1
ATOM 1154 O O . GLY A 1 151 ? 15.140 10.541 3.273 1.00 76.88 151 GLY A O 1
ATOM 1155 N N . HIS A 1 152 ? 16.667 11.962 4.065 1.00 70.06 152 HIS A N 1
ATOM 1156 C CA . HIS A 1 152 ? 17.642 10.932 4.447 1.00 70.06 152 HIS A CA 1
ATOM 1157 C C . HIS A 1 152 ? 17.191 9.959 5.563 1.00 70.06 152 HIS A C 1
ATOM 1159 O O . HIS A 1 152 ? 17.887 8.979 5.800 1.00 70.06 152 HIS A O 1
ATOM 1165 N N . ASN A 1 153 ? 16.068 10.221 6.251 1.00 66.38 153 ASN A N 1
ATOM 1166 C CA . ASN A 1 153 ? 15.591 9.425 7.397 1.00 66.38 153 ASN A CA 1
ATOM 1167 C C . ASN A 1 153 ? 14.312 8.618 7.125 1.00 66.38 153 ASN A C 1
ATOM 1169 O O . ASN A 1 153 ? 13.950 7.776 7.941 1.00 66.38 153 ASN A O 1
ATOM 1173 N N . THR A 1 154 ? 13.596 8.895 6.033 1.00 68.00 154 THR A N 1
ATOM 1174 C CA . THR A 1 154 ? 12.363 8.175 5.685 1.00 68.00 154 THR A CA 1
ATOM 1175 C C . THR A 1 154 ? 12.698 7.193 4.578 1.00 68.00 154 THR A C 1
ATOM 1177 O O . THR A 1 154 ? 13.144 7.618 3.516 1.00 68.00 154 THR A O 1
ATOM 1180 N N . ILE A 1 155 ? 12.527 5.902 4.851 1.00 81.81 155 ILE A N 1
ATOM 1181 C CA . ILE A 1 155 ? 12.993 4.822 3.971 1.00 81.81 155 ILE A CA 1
ATOM 1182 C C . ILE A 1 155 ? 11.831 4.025 3.364 1.00 81.81 155 ILE A C 1
ATOM 1184 O O . ILE A 1 155 ? 11.883 3.685 2.185 1.00 81.81 155 ILE A O 1
ATOM 1188 N N . ASP A 1 156 ? 10.741 3.838 4.114 1.00 90.00 156 ASP A N 1
ATOM 1189 C CA . ASP A 1 156 ? 9.527 3.213 3.592 1.00 90.00 156 ASP A CA 1
ATOM 1190 C C . ASP A 1 156 ? 8.676 4.208 2.791 1.00 90.00 156 ASP A C 1
ATOM 1192 O O . ASP A 1 156 ? 8.538 5.394 3.122 1.00 90.00 156 ASP A O 1
ATOM 1196 N N . VAL A 1 157 ? 8.067 3.700 1.727 1.00 92.00 157 VAL A N 1
ATOM 1197 C CA . VAL A 1 157 ? 7.185 4.433 0.822 1.00 92.00 157 VAL A CA 1
ATOM 1198 C C . VAL A 1 157 ? 5.747 4.035 1.135 1.00 92.00 157 VAL A C 1
ATOM 1200 O O . VAL A 1 157 ? 5.440 2.853 1.216 1.00 92.00 157 VAL A O 1
ATOM 1203 N N . ARG A 1 158 ? 4.870 5.029 1.280 1.00 93.94 158 ARG A N 1
ATOM 1204 C CA . ARG A 1 158 ? 3.408 4.929 1.340 1.00 93.94 158 ARG A CA 1
ATOM 1205 C C . ARG A 1 158 ? 2.839 6.027 0.447 1.00 93.94 158 ARG A C 1
ATOM 1207 O O . ARG A 1 158 ? 2.488 7.116 0.906 1.00 93.94 158 ARG A O 1
ATOM 1214 N N . MET A 1 159 ? 2.826 5.754 -0.851 1.00 95.75 159 MET A N 1
ATOM 1215 C CA . MET A 1 159 ? 2.506 6.725 -1.893 1.00 95.75 159 MET A CA 1
ATOM 1216 C C . MET A 1 159 ? 1.009 6.704 -2.197 1.00 95.75 159 MET A C 1
ATOM 1218 O O . MET A 1 159 ? 0.464 5.642 -2.477 1.00 95.75 159 MET A O 1
ATOM 1222 N N . ASP A 1 160 ? 0.340 7.859 -2.174 1.00 97.12 160 ASP A N 1
ATOM 1223 C CA . ASP A 1 160 ? -1.074 7.955 -2.564 1.00 97.12 160 ASP A CA 1
ATOM 1224 C C . ASP A 1 160 ? -1.220 7.765 -4.080 1.00 97.12 160 ASP A C 1
ATOM 1226 O O . ASP A 1 160 ? -0.744 8.579 -4.869 1.00 97.12 160 ASP A O 1
ATOM 1230 N N . VAL A 1 161 ? -1.873 6.673 -4.476 1.00 97.94 161 VAL A N 1
ATOM 1231 C CA . VAL A 1 161 ? -2.113 6.278 -5.873 1.00 97.94 161 VAL A CA 1
ATOM 1232 C C . VAL A 1 161 ? -3.604 6.301 -6.219 1.00 97.94 161 VAL A C 1
ATOM 1234 O O . VAL A 1 161 ? -4.031 5.668 -7.188 1.00 97.94 161 VAL A O 1
ATOM 1237 N N . THR A 1 162 ? -4.414 7.020 -5.434 1.00 97.75 162 THR A N 1
ATOM 1238 C CA . THR A 1 162 ? -5.880 7.022 -5.543 1.00 97.75 162 THR A CA 1
ATOM 1239 C C . THR A 1 162 ? -6.365 7.387 -6.945 1.00 97.75 162 THR A C 1
ATOM 1241 O O . THR A 1 162 ? -7.217 6.691 -7.497 1.00 97.75 162 THR A O 1
ATOM 1244 N N . ASP A 1 163 ? -5.790 8.419 -7.563 1.00 97.00 163 ASP A N 1
ATOM 1245 C CA . ASP A 1 163 ? -6.193 8.857 -8.904 1.00 97.00 163 ASP A CA 1
ATOM 1246 C C . ASP A 1 163 ? -5.925 7.788 -9.972 1.00 97.00 163 ASP A C 1
ATOM 1248 O O . ASP A 1 163 ? -6.803 7.495 -10.788 1.00 97.00 163 ASP A O 1
ATOM 1252 N N . ILE A 1 164 ? -4.751 7.150 -9.925 1.00 97.62 164 ILE A N 1
ATOM 1253 C CA . ILE A 1 164 ? -4.370 6.079 -10.856 1.00 97.62 164 ILE A CA 1
ATOM 1254 C C . ILE A 1 164 ? -5.312 4.879 -10.694 1.00 97.62 164 ILE A C 1
ATOM 1256 O O . ILE A 1 164 ? -5.836 4.353 -11.678 1.00 97.62 164 ILE A O 1
ATOM 1260 N N . MET A 1 165 ? -5.579 4.482 -9.448 1.00 97.69 165 MET A N 1
ATOM 1261 C CA . MET A 1 165 ? -6.496 3.387 -9.129 1.00 97.69 165 MET A CA 1
ATOM 1262 C C . MET A 1 165 ? -7.913 3.658 -9.632 1.00 97.69 165 MET A C 1
ATOM 1264 O O . MET A 1 165 ? -8.534 2.769 -10.215 1.00 97.69 165 MET A O 1
ATOM 1268 N N . ASN A 1 166 ? -8.412 4.885 -9.478 1.00 96.50 166 ASN A N 1
ATOM 1269 C CA . ASN A 1 166 ? -9.718 5.271 -10.007 1.00 96.50 166 ASN A CA 1
ATOM 1270 C C . ASN A 1 166 ? -9.770 5.119 -11.535 1.00 96.50 166 ASN A C 1
ATOM 1272 O O . ASN A 1 166 ? -10.752 4.595 -12.053 1.00 96.50 166 ASN A O 1
ATOM 1276 N N . LYS A 1 167 ? -8.697 5.457 -12.267 1.00 96.06 167 LYS A N 1
ATOM 1277 C CA . LYS A 1 167 ? -8.641 5.252 -13.728 1.00 96.06 167 LYS A CA 1
ATOM 1278 C C . LYS A 1 167 ? -8.728 3.785 -14.136 1.00 96.06 167 LYS A C 1
ATOM 1280 O O . LYS A 1 167 ? -9.386 3.489 -15.137 1.00 96.06 167 LYS A O 1
ATOM 1285 N N . TRP A 1 168 ? -8.109 2.881 -13.379 1.00 96.56 168 TRP A N 1
ATOM 1286 C CA . TRP A 1 168 ? -8.234 1.438 -13.607 1.00 96.56 168 TRP A CA 1
ATOM 1287 C C . TRP A 1 168 ? -9.626 0.913 -13.269 1.00 96.56 168 TRP A C 1
ATOM 1289 O O . TRP A 1 168 ? -10.197 0.150 -14.045 1.00 96.56 168 TRP A O 1
ATOM 1299 N N . LEU A 1 169 ? -10.193 1.341 -12.141 1.00 95.69 169 LEU A N 1
ATOM 1300 C CA . LEU A 1 169 ? -11.521 0.916 -11.692 1.00 95.69 169 LEU A CA 1
ATOM 1301 C C . LEU A 1 169 ? -12.641 1.422 -12.614 1.00 95.69 169 LEU A C 1
ATOM 1303 O O . LEU A 1 169 ? -13.619 0.712 -12.831 1.00 95.69 169 LEU A O 1
ATOM 1307 N N . GLU A 1 170 ? -12.483 2.614 -13.191 1.00 94.12 170 GLU A N 1
ATOM 1308 C CA . GLU A 1 170 ? -13.378 3.184 -14.208 1.00 94.12 170 GLU A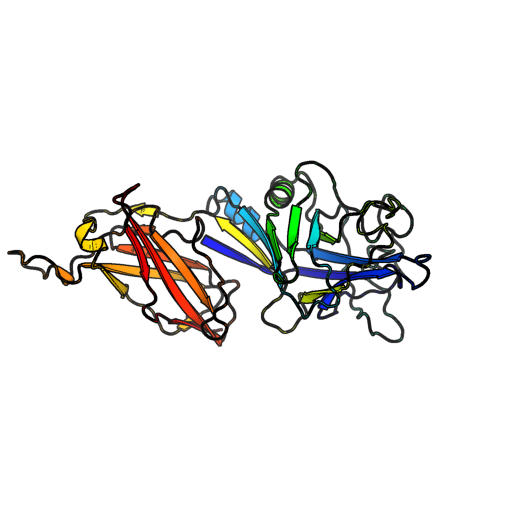 CA 1
ATOM 1309 C C . GLU A 1 170 ? -13.188 2.554 -15.599 1.00 94.12 170 GLU A C 1
ATOM 1311 O O . GLU A 1 170 ? -14.002 2.780 -16.493 1.00 94.12 170 GLU A O 1
ATOM 1316 N N . GLY A 1 171 ? -12.110 1.790 -15.812 1.00 93.25 171 GLY A N 1
ATOM 1317 C CA . GLY A 1 171 ? -11.761 1.218 -17.113 1.00 93.25 171 GLY A CA 1
ATOM 1318 C C . GLY A 1 171 ? -11.268 2.246 -18.138 1.00 93.25 171 GLY A C 1
ATOM 1319 O O . GLY A 1 171 ? -11.295 1.969 -19.336 1.00 93.25 171 GLY A O 1
ATOM 1320 N N . THR A 1 172 ? -10.818 3.428 -17.696 1.00 93.81 172 THR A N 1
ATOM 1321 C CA . THR A 1 172 ? -10.254 4.462 -18.589 1.00 93.81 172 THR A CA 1
ATOM 1322 C C . THR A 1 172 ? -8.919 4.011 -19.182 1.00 93.81 172 THR A C 1
ATOM 1324 O O . THR A 1 172 ? -8.626 4.291 -20.344 1.00 93.81 172 THR A O 1
ATOM 1327 N N . VAL A 1 173 ? -8.115 3.300 -18.389 1.00 94.50 173 VAL A N 1
ATOM 1328 C CA . VAL A 1 173 ? -6.869 2.654 -18.821 1.00 94.50 173 VAL A CA 1
ATOM 1329 C C . VAL A 1 173 ? -6.820 1.226 -18.278 1.00 94.50 173 VAL A C 1
ATOM 1331 O O . VAL A 1 173 ? -7.427 0.931 -17.248 1.00 94.50 173 VAL A O 1
ATOM 1334 N N . ALA A 1 174 ? -6.120 0.331 -18.974 1.00 95.75 174 ALA A N 1
ATOM 1335 C CA . ALA A 1 174 ? -5.950 -1.048 -18.524 1.00 95.75 174 ALA A CA 1
ATOM 1336 C C . ALA A 1 174 ? -5.052 -1.121 -17.275 1.00 95.75 174 ALA A C 1
ATOM 1338 O O . ALA A 1 174 ? -4.128 -0.321 -17.114 1.00 95.75 174 ALA A O 1
ATOM 1339 N N . ASN A 1 175 ? -5.315 -2.095 -16.397 1.00 96.56 175 ASN A N 1
ATOM 1340 C CA . ASN A 1 175 ? -4.439 -2.393 -15.265 1.00 96.56 175 ASN A CA 1
ATOM 1341 C C . ASN A 1 175 ? -3.271 -3.281 -15.721 1.00 96.56 175 ASN A C 1
ATOM 1343 O O . ASN A 1 175 ? -3.333 -4.511 -15.646 1.00 96.56 175 ASN A O 1
ATOM 1347 N N . ASP A 1 176 ? -2.200 -2.637 -16.177 1.00 96.81 176 ASP A N 1
ATOM 1348 C CA . ASP A 1 176 ? -0.914 -3.280 -16.461 1.00 96.81 176 ASP A CA 1
ATOM 1349 C C . ASP A 1 176 ? 0.133 -3.024 -15.363 1.00 96.81 176 ASP A C 1
ATOM 1351 O O . ASP A 1 176 ? 1.312 -3.339 -15.526 1.00 96.81 176 ASP A O 1
ATOM 1355 N N . GLY A 1 177 ? -0.312 -2.531 -14.205 1.00 97.19 177 GLY A N 1
ATOM 1356 C CA . GLY A 1 177 ? 0.530 -2.239 -13.053 1.00 97.19 177 GLY A CA 1
ATOM 1357 C C . GLY A 1 177 ? 1.145 -0.841 -13.068 1.00 97.19 177 GLY A C 1
ATOM 1358 O O . GLY A 1 177 ? 0.876 -0.007 -13.933 1.00 97.19 177 GLY A O 1
ATOM 1359 N N . PHE A 1 178 ? 1.969 -0.586 -12.063 1.00 97.88 178 PHE A N 1
ATOM 1360 C CA . PHE A 1 178 ? 2.726 0.635 -11.867 1.00 97.88 178 PHE A CA 1
ATOM 1361 C C . PHE A 1 178 ? 4.143 0.491 -12.411 1.00 97.88 178 PHE A C 1
ATOM 1363 O O . PHE A 1 178 ? 4.758 -0.567 -12.290 1.00 97.88 178 PHE A O 1
ATOM 1370 N N . ILE A 1 179 ? 4.682 1.591 -12.927 1.00 96.88 179 ILE A N 1
ATOM 1371 C CA . ILE A 1 179 ? 6.121 1.815 -12.999 1.00 96.88 179 ILE A CA 1
ATOM 1372 C C . ILE A 1 179 ? 6.526 2.750 -11.863 1.00 96.88 179 ILE A C 1
ATOM 1374 O O . ILE A 1 179 ? 5.958 3.832 -11.735 1.00 96.88 179 ILE A O 1
ATOM 1378 N N . VAL A 1 180 ? 7.511 2.349 -11.064 1.00 97.00 180 VAL A N 1
ATOM 1379 C CA . VAL A 1 180 ? 8.103 3.152 -9.990 1.00 97.00 180 VAL A CA 1
ATOM 1380 C C . VAL A 1 180 ? 9.500 3.589 -10.412 1.00 97.00 180 VAL A C 1
ATOM 1382 O O . VAL A 1 180 ? 10.346 2.767 -10.779 1.00 97.00 180 VAL A O 1
ATOM 1385 N N . LYS A 1 181 ? 9.736 4.902 -10.405 1.00 95.00 181 LYS A N 1
ATOM 1386 C CA . LYS A 1 181 ? 10.966 5.507 -10.930 1.00 95.00 181 LYS A CA 1
ATOM 1387 C C . LYS A 1 181 ? 11.250 6.890 -10.339 1.00 95.00 181 LYS A C 1
ATOM 1389 O O . LYS A 1 181 ? 10.398 7.490 -9.688 1.00 95.00 181 LYS A O 1
ATOM 1394 N N . ARG A 1 182 ? 12.445 7.428 -10.601 1.00 93.06 182 ARG A N 1
ATOM 1395 C CA . ARG A 1 182 ? 12.775 8.842 -10.318 1.00 93.06 182 ARG A CA 1
ATOM 1396 C C . ARG A 1 182 ? 12.160 9.770 -11.369 1.00 93.06 182 ARG A C 1
ATOM 1398 O O . ARG A 1 182 ? 11.668 9.296 -12.394 1.00 93.06 182 ARG A O 1
ATOM 1405 N N . SER A 1 183 ? 12.185 11.088 -11.153 1.00 91.25 183 SER A N 1
ATOM 1406 C CA . SER A 1 183 ? 11.663 12.027 -12.155 1.00 91.25 183 SER A CA 1
ATOM 1407 C C . SER A 1 183 ? 12.430 11.904 -13.477 1.00 91.25 183 SER A C 1
ATOM 1409 O O . SER A 1 183 ? 13.655 11.833 -13.512 1.00 91.25 183 SER A O 1
ATOM 1411 N N . GLY A 1 184 ? 11.708 11.829 -14.590 1.00 86.00 184 GLY A N 1
ATOM 1412 C CA . GLY A 1 184 ? 12.301 11.603 -15.908 1.00 86.00 184 GLY A CA 1
ATOM 1413 C C . GLY A 1 184 ? 11.233 11.299 -16.943 1.00 86.00 184 GLY A C 1
ATOM 1414 O O . GLY A 1 184 ? 10.108 10.951 -16.583 1.00 86.00 184 GLY A O 1
ATOM 1415 N N . SER A 1 185 ? 11.583 11.412 -18.218 1.00 81.75 185 SER A N 1
ATOM 1416 C CA . SER A 1 185 ? 10.675 11.157 -19.336 1.00 81.75 185 SER A CA 1
ATOM 1417 C C . SER A 1 185 ? 10.984 9.832 -20.028 1.00 81.75 185 SER A C 1
ATOM 1419 O O . SER A 1 185 ? 12.054 9.242 -19.849 1.00 81.75 185 SER A O 1
ATOM 1421 N N . VAL A 1 186 ? 10.071 9.393 -20.894 1.00 80.44 186 VAL A N 1
ATOM 1422 C CA . VAL A 1 186 ? 10.388 8.388 -21.916 1.00 80.44 186 VAL A CA 1
ATOM 1423 C C . VAL A 1 186 ? 11.611 8.877 -22.715 1.00 80.44 186 VAL A C 1
ATOM 1425 O O . VAL A 1 186 ? 11.747 10.075 -22.985 1.00 80.44 186 VAL A O 1
ATOM 1428 N N . GLY A 1 187 ? 12.555 7.977 -22.988 1.00 76.00 187 GLY A N 1
ATOM 1429 C CA . GLY A 1 187 ? 13.857 8.265 -23.600 1.00 76.00 187 GLY A CA 1
ATOM 1430 C C . GLY A 1 187 ? 14.890 8.950 -22.696 1.00 76.00 187 GLY A C 1
ATOM 1431 O O . GLY A 1 187 ? 16.044 9.052 -23.091 1.00 76.00 187 GLY A O 1
ATOM 1432 N N . ASN A 1 188 ? 14.504 9.425 -21.505 1.00 78.19 188 ASN A N 1
ATOM 1433 C CA . ASN A 1 188 ? 15.388 10.061 -20.522 1.00 78.19 188 ASN A CA 1
ATOM 1434 C C . ASN A 1 188 ? 16.312 11.173 -21.083 1.00 78.19 188 ASN A C 1
ATOM 1436 O O . ASN A 1 188 ? 17.451 11.346 -20.661 1.00 78.19 188 ASN A O 1
ATOM 1440 N N . LEU A 1 189 ? 15.820 11.942 -22.059 1.00 76.06 189 LEU A N 1
ATOM 1441 C CA . LEU A 1 189 ? 16.624 12.932 -22.791 1.00 76.06 189 LEU A CA 1
ATOM 1442 C C . LEU A 1 189 ? 16.752 14.286 -22.073 1.00 76.06 189 LEU A C 1
ATOM 1444 O O . LEU A 1 189 ? 17.442 15.176 -22.565 1.00 76.06 189 LEU A O 1
ATOM 1448 N N . ASN A 1 190 ? 16.056 14.485 -20.950 1.00 82.25 190 ASN A N 1
ATOM 1449 C CA . ASN A 1 190 ? 16.047 15.757 -20.231 1.00 82.25 190 ASN A CA 1
ATOM 1450 C C . ASN A 1 190 ? 17.169 15.805 -19.172 1.00 82.25 190 ASN A C 1
ATOM 1452 O O . ASN A 1 190 ? 16.998 15.213 -18.101 1.00 82.25 190 ASN A O 1
ATOM 1456 N N . PRO A 1 191 ? 18.257 16.573 -19.388 1.00 81.50 191 PRO A N 1
ATOM 1457 C CA . PRO A 1 191 ? 19.382 16.640 -18.453 1.00 81.50 191 PRO A CA 1
ATOM 1458 C C . PRO A 1 191 ? 19.043 17.352 -17.136 1.00 81.50 191 PRO A C 1
ATOM 1460 O O . PRO A 1 191 ? 19.826 17.298 -16.194 1.00 81.50 191 PRO A O 1
ATOM 1463 N N . ASN A 1 192 ? 17.884 18.015 -17.053 1.00 84.81 192 ASN A N 1
ATOM 1464 C CA . ASN A 1 192 ? 17.399 18.668 -15.836 1.00 84.81 192 ASN A CA 1
ATOM 1465 C C . ASN A 1 192 ? 16.468 17.768 -15.006 1.00 84.81 192 ASN A C 1
ATOM 1467 O O . ASN A 1 192 ? 15.952 18.214 -13.986 1.00 84.81 192 ASN A O 1
ATOM 1471 N N . SER A 1 193 ? 16.209 16.535 -15.452 1.00 89.19 193 SER A N 1
ATOM 1472 C CA . SER A 1 193 ? 15.432 15.550 -14.692 1.00 89.19 193 SER A CA 1
ATOM 1473 C C . SER A 1 193 ? 16.331 14.670 -13.824 1.00 89.19 193 SER A C 1
ATOM 1475 O O . SER A 1 193 ? 17.533 14.548 -14.084 1.00 89.19 193 SER A O 1
ATOM 1477 N N . ASP A 1 194 ? 15.773 14.038 -12.792 1.00 90.19 194 ASP A N 1
ATOM 1478 C CA . ASP A 1 194 ? 16.570 13.198 -11.895 1.00 90.19 194 ASP A CA 1
ATOM 1479 C C . ASP A 1 194 ? 17.160 11.994 -12.616 1.00 90.19 194 ASP A C 1
ATOM 1481 O O . ASP A 1 194 ? 18.283 11.622 -12.319 1.00 90.19 194 ASP A O 1
ATOM 1485 N N . GLU A 1 195 ? 16.461 11.387 -13.570 1.00 89.81 195 GLU A N 1
ATOM 1486 C CA . GLU A 1 195 ? 17.004 10.278 -14.353 1.00 89.81 195 GLU A CA 1
ATOM 1487 C C . GLU A 1 195 ? 18.029 10.744 -15.399 1.00 89.81 195 GLU A C 1
ATOM 1489 O O . GLU A 1 195 ? 18.979 10.011 -15.659 1.00 89.81 195 GLU A O 1
ATOM 1494 N N . GLY A 1 196 ? 17.872 11.936 -15.988 1.00 87.00 196 GLY A N 1
ATOM 1495 C CA . GLY A 1 196 ? 18.699 12.393 -17.119 1.00 87.00 196 GLY A CA 1
ATOM 1496 C C . GLY A 1 196 ? 19.902 13.260 -16.734 1.00 87.00 196 GLY A C 1
ATOM 1497 O O . GLY A 1 196 ? 20.800 13.475 -17.544 1.00 87.00 196 GLY A O 1
ATOM 1498 N N . SER A 1 197 ? 19.934 13.778 -15.505 1.00 89.62 197 SER A N 1
ATOM 1499 C CA . SER A 1 197 ? 21.047 14.579 -14.977 1.00 89.62 197 SER A CA 1
ATOM 1500 C C . SER A 1 197 ? 22.263 13.729 -14.591 1.00 89.62 197 SER A C 1
ATOM 1502 O O . SER A 1 197 ? 22.165 12.519 -14.406 1.00 89.62 197 SER A O 1
ATOM 1504 N N . THR A 1 198 ? 23.404 14.367 -14.331 1.00 90.31 198 THR A N 1
ATOM 1505 C CA . THR A 1 198 ? 24.615 13.711 -13.793 1.00 90.31 198 THR A CA 1
ATOM 1506 C C . THR A 1 198 ? 24.693 13.713 -12.259 1.00 90.31 198 THR A C 1
ATOM 1508 O O . THR A 1 198 ? 25.649 13.204 -11.675 1.00 90.31 198 THR A O 1
ATOM 1511 N N . THR A 1 199 ? 23.683 14.248 -11.568 1.00 89.31 199 THR A N 1
ATOM 1512 C CA . THR A 1 199 ? 23.613 14.224 -10.098 1.00 89.31 199 THR A CA 1
ATOM 1513 C C . THR A 1 199 ? 23.475 12.795 -9.580 1.00 89.31 199 THR A C 1
ATOM 1515 O O . THR A 1 199 ? 22.608 12.051 -10.030 1.00 89.31 199 THR A O 1
ATOM 1518 N N . ARG A 1 200 ? 24.287 12.396 -8.602 1.00 89.31 200 ARG A N 1
ATOM 1519 C CA . ARG A 1 200 ? 24.194 11.063 -7.989 1.00 89.31 200 ARG A CA 1
ATOM 1520 C C . ARG A 1 200 ? 23.062 11.033 -6.955 1.00 89.31 200 ARG A C 1
ATOM 1522 O O . ARG A 1 200 ? 23.063 11.845 -6.036 1.00 89.31 200 ARG A O 1
ATOM 1529 N N . PHE A 1 201 ? 22.127 10.091 -7.105 1.00 87.44 201 PHE A N 1
ATOM 1530 C CA . PHE A 1 201 ? 20.980 9.907 -6.195 1.00 87.44 201 PHE A CA 1
ATOM 1531 C C . PHE A 1 201 ? 21.003 8.575 -5.423 1.00 87.44 201 PHE A C 1
ATOM 1533 O O . PHE A 1 201 ? 20.122 8.329 -4.599 1.00 87.44 201 PHE A O 1
ATOM 1540 N N . GLY A 1 202 ? 22.014 7.735 -5.666 1.00 88.44 202 GLY A N 1
ATOM 1541 C CA . GLY A 1 202 ? 22.188 6.456 -4.983 1.00 88.44 202 GLY A CA 1
ATOM 1542 C C . GLY A 1 202 ? 21.229 5.366 -5.456 1.00 88.44 202 GLY A C 1
ATOM 1543 O O . GLY A 1 202 ? 20.668 5.425 -6.555 1.00 88.44 202 GLY A O 1
ATOM 1544 N N . ASN A 1 203 ? 21.058 4.359 -4.603 1.00 90.75 203 ASN A N 1
ATOM 1545 C CA . ASN A 1 203 ? 20.234 3.189 -4.864 1.00 90.75 203 ASN A CA 1
ATOM 1546 C C . ASN A 1 203 ? 19.110 3.092 -3.836 1.00 90.75 203 ASN A C 1
ATOM 1548 O O . ASN A 1 203 ? 19.376 3.022 -2.634 1.00 90.75 203 ASN A O 1
ATOM 1552 N N . LEU A 1 204 ? 17.877 3.081 -4.337 1.00 92.94 204 LEU A N 1
ATOM 1553 C CA . LEU A 1 204 ? 16.703 2.743 -3.549 1.00 92.94 204 LEU A CA 1
ATOM 1554 C C . LEU A 1 204 ? 16.406 1.269 -3.763 1.00 92.94 204 LEU A C 1
ATOM 1556 O O . LEU A 1 204 ? 16.193 0.851 -4.902 1.00 92.94 204 LEU A O 1
ATOM 1560 N N . SER A 1 205 ? 16.389 0.517 -2.675 1.00 94.19 205 SER A N 1
ATOM 1561 C CA . SER A 1 205 ? 16.160 -0.921 -2.678 1.00 94.19 205 SER A CA 1
ATOM 1562 C C . SER A 1 205 ? 14.906 -1.210 -1.875 1.00 94.19 205 SER A C 1
ATOM 1564 O O . SER A 1 205 ? 14.795 -0.777 -0.732 1.00 94.19 205 SER A O 1
ATOM 1566 N N . PHE A 1 206 ? 13.976 -1.946 -2.466 1.00 95.31 206 PHE A N 1
ATOM 1567 C CA . PHE A 1 206 ? 12.731 -2.365 -1.841 1.00 95.31 206 PHE A CA 1
ATOM 1568 C C . PHE A 1 206 ? 12.614 -3.878 -1.891 1.00 95.31 206 PHE A C 1
ATOM 1570 O O . PHE A 1 206 ? 13.163 -4.517 -2.783 1.00 95.31 206 PHE A O 1
ATOM 1577 N N . PHE A 1 207 ? 11.892 -4.470 -0.955 1.00 96.31 207 PHE A N 1
ATOM 1578 C CA . PHE A 1 207 ? 11.589 -5.894 -1.040 1.00 96.31 207 PHE A CA 1
ATOM 1579 C C . PHE A 1 207 ? 10.653 -6.184 -2.224 1.00 96.31 207 PHE A C 1
ATOM 1581 O O . PHE A 1 207 ? 9.750 -5.401 -2.519 1.00 96.31 207 PHE A O 1
ATOM 1588 N N . SER A 1 208 ? 10.899 -7.303 -2.901 1.00 95.50 208 SER A N 1
ATOM 1589 C CA . SER A 1 208 ? 10.095 -7.838 -4.007 1.00 95.50 208 SER A CA 1
ATOM 1590 C C . SER A 1 208 ? 8.954 -8.727 -3.509 1.00 95.50 208 SER A C 1
ATOM 1592 O O . SER A 1 208 ? 8.902 -9.087 -2.334 1.00 95.50 208 SER A O 1
ATOM 1594 N N . SER A 1 209 ? 8.047 -9.133 -4.391 1.00 92.12 209 SER A N 1
ATOM 1595 C CA . SER A 1 209 ? 7.063 -10.185 -4.136 1.00 92.12 209 SER A CA 1
ATOM 1596 C C . SER A 1 209 ? 7.723 -11.524 -3.771 1.00 92.12 209 SER A C 1
ATOM 1598 O O . SER A 1 209 ? 7.219 -12.223 -2.892 1.00 92.12 209 SER A O 1
ATOM 1600 N N . ASP A 1 210 ? 8.900 -11.829 -4.333 1.00 90.38 210 ASP A N 1
ATOM 1601 C CA . ASP A 1 210 ? 9.687 -13.044 -4.037 1.00 90.38 210 ASP A CA 1
ATOM 1602 C C . ASP A 1 210 ? 10.637 -12.874 -2.831 1.00 90.38 210 ASP A C 1
ATOM 1604 O O . ASP A 1 210 ? 11.582 -13.631 -2.623 1.00 90.38 210 ASP A O 1
ATOM 1608 N N . THR A 1 211 ? 10.422 -11.861 -1.986 1.00 84.69 211 THR A N 1
ATOM 1609 C CA . THR A 1 211 ? 11.347 -11.509 -0.896 1.00 84.69 211 THR A CA 1
ATOM 1610 C C . THR A 1 211 ? 11.548 -12.599 0.166 1.00 84.69 211 THR A C 1
ATOM 1612 O O . THR A 1 211 ? 12.541 -12.556 0.891 1.00 84.69 211 THR A O 1
ATOM 1615 N N . HIS A 1 212 ? 10.618 -13.549 0.319 1.00 83.00 212 HIS A N 1
ATOM 1616 C CA . HIS A 1 212 ? 10.575 -14.492 1.455 1.00 83.00 212 HIS A CA 1
ATOM 1617 C C . HIS A 1 212 ? 10.588 -13.804 2.837 1.00 83.00 212 HIS A C 1
ATOM 1619 O O . HIS A 1 212 ? 10.841 -14.424 3.872 1.00 83.00 212 HIS A O 1
ATOM 1625 N N . THR A 1 213 ? 10.296 -12.506 2.859 1.00 84.50 213 THR A N 1
ATOM 1626 C CA . THR A 1 213 ? 10.105 -11.697 4.050 1.00 84.50 213 THR A CA 1
ATOM 1627 C C . THR A 1 213 ? 8.648 -11.283 4.184 1.00 84.50 213 THR A C 1
ATOM 1629 O O . THR A 1 213 ? 7.750 -11.636 3.422 1.00 84.50 213 THR A O 1
ATOM 1632 N N . LYS A 1 214 ? 8.441 -10.498 5.224 1.00 83.31 214 LYS A N 1
ATOM 1633 C CA . LYS A 1 214 ? 7.178 -9.984 5.690 1.00 83.31 214 LYS A CA 1
ATOM 1634 C C . LYS A 1 214 ? 6.783 -8.675 4.985 1.00 83.31 214 LYS A C 1
ATOM 1636 O O . LYS A 1 214 ? 5.734 -8.105 5.270 1.00 83.31 214 LYS A O 1
ATOM 1641 N N . TYR A 1 215 ? 7.641 -8.178 4.108 1.00 87.62 215 TYR A N 1
ATOM 1642 C CA . TYR A 1 215 ? 7.564 -6.827 3.582 1.00 87.62 215 TYR A CA 1
ATOM 1643 C C . TYR A 1 215 ? 7.424 -6.778 2.049 1.00 87.62 215 TYR A C 1
ATOM 1645 O O . TYR A 1 215 ? 8.054 -5.925 1.433 1.00 87.62 215 TYR A O 1
ATOM 1653 N N . PRO A 1 216 ? 6.638 -7.655 1.388 1.00 92.88 216 PRO A N 1
ATOM 1654 C CA . PRO A 1 216 ? 6.440 -7.533 -0.054 1.00 92.88 216 PRO A CA 1
ATOM 1655 C C . PRO A 1 216 ? 5.705 -6.222 -0.401 1.00 92.88 216 PRO A C 1
ATOM 1657 O O . PRO A 1 216 ? 5.004 -5.663 0.455 1.00 92.88 216 PRO A O 1
ATOM 1660 N N . PRO A 1 217 ? 5.793 -5.742 -1.654 1.00 95.81 217 PRO A N 1
ATOM 1661 C CA . PRO A 1 217 ? 5.017 -4.596 -2.109 1.00 95.81 217 PRO A CA 1
ATOM 1662 C C . PRO A 1 217 ? 3.522 -4.823 -1.880 1.00 95.81 217 PRO A C 1
ATOM 1664 O O . PRO A 1 217 ? 2.980 -5.884 -2.212 1.00 95.81 217 PRO A O 1
ATOM 1667 N N . THR A 1 218 ? 2.839 -3.819 -1.330 1.00 95.56 218 THR A N 1
ATOM 1668 C CA . THR A 1 218 ? 1.397 -3.904 -1.059 1.00 95.56 218 THR A CA 1
ATOM 1669 C C . THR A 1 218 ? 0.639 -2.708 -1.605 1.00 95.56 218 THR A C 1
ATOM 1671 O O . THR A 1 218 ? 1.072 -1.564 -1.506 1.00 95.56 218 THR A O 1
ATOM 1674 N N . LEU A 1 219 ? -0.538 -2.984 -2.155 1.00 96.94 219 LEU A N 1
ATOM 1675 C CA . LEU A 1 219 ? -1.562 -1.995 -2.436 1.00 96.94 219 LEU A CA 1
ATOM 1676 C C . LEU A 1 219 ? -2.545 -1.981 -1.260 1.00 96.94 219 LEU A C 1
ATOM 1678 O O . LEU A 1 219 ? -3.299 -2.931 -1.036 1.00 96.94 219 LEU A O 1
ATOM 1682 N N . GLU A 1 220 ? -2.530 -0.897 -0.499 1.00 96.19 220 GLU A N 1
ATOM 1683 C CA . GLU A 1 220 ? -3.408 -0.664 0.639 1.00 96.19 220 GLU A CA 1
ATOM 1684 C C . GLU A 1 220 ? -4.660 0.093 0.190 1.00 96.19 220 GLU A C 1
ATOM 1686 O O . GLU A 1 220 ? -4.588 1.207 -0.323 1.00 96.19 220 GLU A O 1
ATOM 1691 N N . THR A 1 221 ? -5.828 -0.504 0.415 1.00 96.75 221 THR A N 1
ATOM 1692 C CA . THR A 1 221 ? -7.135 0.124 0.203 1.00 96.75 221 THR A CA 1
ATOM 1693 C C . THR A 1 221 ? -7.717 0.554 1.542 1.00 96.75 221 THR A C 1
ATOM 1695 O O . THR A 1 221 ? -7.885 -0.267 2.447 1.00 96.75 221 THR A O 1
ATOM 1698 N N . VAL A 1 222 ? -8.069 1.831 1.660 1.00 96.38 222 VAL A N 1
ATOM 1699 C CA . VAL A 1 222 ? -8.570 2.440 2.894 1.00 96.38 222 VAL A CA 1
ATOM 1700 C C . VAL A 1 222 ? -9.929 3.068 2.632 1.00 96.38 222 VAL A C 1
ATOM 1702 O O . VAL A 1 222 ? -10.062 3.898 1.745 1.00 96.38 222 VAL A O 1
ATOM 1705 N N . TRP A 1 223 ? -10.951 2.713 3.404 1.00 95.56 223 TRP A N 1
ATOM 1706 C CA . TRP A 1 223 ? -12.267 3.359 3.323 1.00 95.56 223 TRP A CA 1
ATOM 1707 C C . TRP A 1 223 ? -12.918 3.447 4.695 1.00 95.56 223 TRP A C 1
ATOM 1709 O O . TRP A 1 223 ? -12.560 2.698 5.598 1.00 95.56 223 TRP A O 1
ATOM 1719 N N . ASP A 1 224 ? -13.886 4.338 4.873 1.00 95.12 224 ASP A N 1
ATOM 1720 C CA . ASP A 1 224 ? -14.670 4.377 6.107 1.00 95.12 224 ASP A CA 1
ATOM 1721 C C . ASP A 1 224 ? -15.760 3.292 6.066 1.00 95.12 224 ASP A C 1
ATOM 1723 O O . ASP A 1 224 ? -16.691 3.364 5.266 1.00 95.12 224 ASP A O 1
ATOM 1727 N N . ASP A 1 225 ? -15.636 2.267 6.913 1.00 93.31 225 ASP A N 1
ATOM 1728 C CA . ASP A 1 225 ? -16.644 1.211 7.088 1.00 93.31 225 ASP A CA 1
ATOM 1729 C C . ASP A 1 225 ? -17.454 1.379 8.381 1.00 93.31 225 ASP A C 1
ATOM 1731 O O . ASP A 1 225 ? -18.220 0.481 8.766 1.00 93.31 225 ASP A O 1
ATOM 1735 N N . SER A 1 226 ? -17.279 2.512 9.068 1.00 93.00 226 SER A N 1
ATOM 1736 C CA . SER A 1 226 ? -17.891 2.733 10.363 1.00 93.00 226 SER A CA 1
ATOM 1737 C C . SER A 1 226 ? -19.412 2.770 10.259 1.00 93.00 226 SER A C 1
ATOM 1739 O O . SER A 1 226 ? -20.015 3.303 9.326 1.00 93.00 226 SER A O 1
ATOM 1741 N N . ARG A 1 227 ? -20.069 2.137 11.232 1.00 92.31 227 ARG A N 1
ATOM 1742 C CA . ARG A 1 227 ? -21.530 2.122 11.345 1.00 92.31 227 ARG A CA 1
ATOM 1743 C C . ARG A 1 227 ? -21.939 2.556 12.733 1.00 92.31 227 ARG A C 1
ATOM 1745 O O . ARG A 1 227 ? -21.352 2.109 13.717 1.00 92.31 227 ARG A O 1
ATOM 1752 N N . TRP A 1 228 ? -22.980 3.379 12.805 1.00 93.88 228 TRP A N 1
ATOM 1753 C CA . TRP A 1 228 ? -23.454 3.928 14.067 1.00 93.88 228 TRP A CA 1
ATOM 1754 C C . TRP A 1 228 ? -24.936 3.645 14.287 1.00 93.88 228 TRP A C 1
ATOM 1756 O O . TRP A 1 228 ? -25.801 4.212 13.626 1.00 93.88 228 TRP A O 1
ATOM 1766 N N . SER A 1 229 ? -25.231 2.738 15.216 1.00 93.06 229 SER A N 1
ATOM 1767 C CA . SER A 1 229 ? -26.591 2.382 15.618 1.00 93.06 229 SER A CA 1
ATOM 1768 C C . SER A 1 229 ? -26.615 2.021 17.101 1.00 93.06 229 SER A C 1
ATOM 1770 O O . SER A 1 229 ? -26.559 0.849 17.459 1.00 93.06 229 SER A O 1
ATOM 1772 N N . THR A 1 230 ? -26.735 3.020 17.970 1.00 90.12 230 THR A N 1
ATOM 1773 C CA . THR A 1 230 ? -26.616 2.867 19.432 1.00 90.12 230 THR A CA 1
ATOM 1774 C C . THR A 1 230 ? -27.744 2.056 20.076 1.00 90.12 230 THR A C 1
ATOM 1776 O O . THR A 1 230 ? -27.559 1.487 21.149 1.00 90.12 230 THR A O 1
ATOM 1779 N N . GLY A 1 231 ? -28.923 1.983 19.452 1.00 88.69 231 GLY A N 1
ATOM 1780 C CA . GLY A 1 231 ? -30.093 1.347 20.058 1.00 88.69 231 GLY A CA 1
ATOM 1781 C C . GLY A 1 231 ? -30.477 2.036 21.372 1.00 88.69 231 GLY A C 1
ATOM 1782 O O . GLY A 1 231 ? -30.797 3.220 21.374 1.00 88.69 231 GLY A O 1
ATOM 1783 N N . SER A 1 232 ? -30.441 1.295 22.482 1.00 88.81 232 SER A N 1
ATOM 1784 C CA . SER A 1 232 ? -30.738 1.802 23.831 1.00 88.81 232 SER A CA 1
ATOM 1785 C C . SER A 1 232 ? -29.492 2.125 24.666 1.00 88.81 232 SER A C 1
ATOM 1787 O O . SER A 1 232 ? -29.615 2.344 25.871 1.00 88.81 232 SER A O 1
ATOM 1789 N N . LEU A 1 233 ? -28.292 2.082 24.077 1.00 91.38 233 LEU A N 1
ATOM 1790 C CA . LEU A 1 233 ? -27.053 2.398 24.789 1.00 91.38 233 LEU A CA 1
ATOM 1791 C C . LEU A 1 233 ? -26.990 3.894 25.105 1.00 91.38 233 LEU A C 1
ATOM 1793 O O . LEU A 1 233 ? -27.356 4.726 24.274 1.00 91.38 233 LEU A O 1
ATOM 1797 N N . SER A 1 234 ? -26.486 4.234 26.288 1.00 91.62 234 SER A N 1
ATOM 1798 C CA . SER A 1 234 ? -26.231 5.618 26.685 1.00 91.62 234 SER A CA 1
ATOM 1799 C C . SER A 1 234 ? -24.815 6.067 26.291 1.00 91.62 234 SER A C 1
ATOM 1801 O O . SER A 1 234 ? -23.909 5.232 26.194 1.00 91.62 234 SER A O 1
ATOM 1803 N N . PRO A 1 235 ? -24.602 7.374 26.051 1.00 91.81 235 PRO A N 1
ATOM 1804 C CA . PRO A 1 235 ? -23.266 7.918 25.823 1.00 91.81 235 PRO A CA 1
ATOM 1805 C C . PRO A 1 235 ? -22.401 7.826 27.081 1.00 91.81 235 PRO A C 1
ATOM 1807 O O . PRO A 1 235 ? -22.906 7.937 28.204 1.00 91.81 235 PRO A O 1
ATOM 1810 N N . LEU A 1 236 ? -21.086 7.712 26.890 1.00 90.00 236 LEU A N 1
ATOM 1811 C CA . LEU A 1 236 ? -20.122 8.169 27.894 1.00 90.00 236 LEU A CA 1
ATOM 1812 C C . LEU A 1 236 ? -20.189 9.695 27.994 1.00 90.00 236 LEU A C 1
ATOM 1814 O O . LEU A 1 236 ? -20.178 10.384 26.974 1.00 90.00 236 LEU A O 1
ATOM 1818 N N . SER A 1 237 ? -20.310 10.212 29.217 1.00 86.69 237 SER A N 1
ATOM 1819 C CA . SER A 1 237 ? -20.248 11.656 29.455 1.00 86.69 237 SER A CA 1
ATOM 1820 C C . SER A 1 237 ? -18.820 12.170 29.246 1.00 86.69 237 SER A C 1
ATOM 1822 O O . SER A 1 237 ? -17.873 11.390 29.249 1.00 86.69 237 SER A O 1
ATOM 1824 N N . GLN A 1 238 ? -18.641 13.481 29.094 1.00 82.19 238 GLN A N 1
ATOM 1825 C CA . GLN A 1 238 ? -17.303 14.060 28.942 1.00 82.19 238 GLN A CA 1
ATOM 1826 C C . GLN A 1 238 ? -16.416 13.792 30.168 1.00 82.19 238 GLN A C 1
ATOM 1828 O O . GLN A 1 238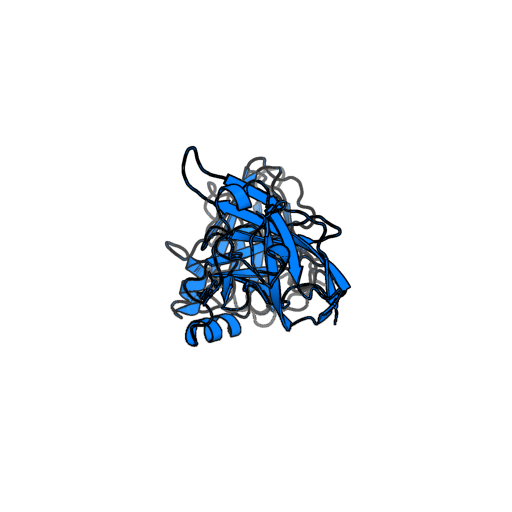 ? -15.276 13.373 30.016 1.00 82.19 238 GLN A O 1
ATOM 1833 N N . THR A 1 239 ? -16.985 13.886 31.371 1.00 83.50 239 THR A N 1
ATOM 1834 C CA . THR A 1 239 ? -16.308 13.509 32.620 1.00 83.50 239 THR A CA 1
ATOM 1835 C C . THR A 1 239 ? -15.982 12.013 32.674 1.00 83.50 239 THR A C 1
ATOM 1837 O O . THR A 1 239 ? -14.916 11.631 33.143 1.00 83.50 239 THR A O 1
ATOM 1840 N N . ASP A 1 240 ? -16.864 11.146 32.157 1.00 85.31 240 ASP A N 1
ATOM 1841 C CA . ASP A 1 240 ? -16.574 9.706 32.078 1.00 85.31 240 ASP A CA 1
ATOM 1842 C C . ASP A 1 240 ? -15.395 9.413 31.141 1.00 85.31 240 ASP A C 1
ATOM 1844 O O . ASP A 1 240 ? -14.707 8.413 31.342 1.00 85.31 240 ASP A O 1
ATOM 1848 N N . ILE A 1 241 ? -15.212 10.231 30.098 1.00 85.88 241 ILE A N 1
ATOM 1849 C CA . ILE A 1 241 ? -14.136 10.083 29.113 1.00 85.88 241 ILE A CA 1
ATOM 1850 C C . ILE A 1 241 ? -12.801 10.489 29.734 1.00 85.88 241 ILE A C 1
ATOM 1852 O O . ILE A 1 241 ? -11.836 9.759 29.557 1.00 85.88 241 ILE A O 1
ATOM 1856 N N . GLU A 1 242 ? -12.747 11.569 30.518 1.00 85.56 242 GLU A N 1
ATOM 1857 C CA . GLU A 1 242 ? -11.521 12.008 31.206 1.00 85.56 242 GLU A CA 1
ATOM 1858 C C . GLU A 1 242 ? -10.896 10.904 32.081 1.00 85.56 242 GLU A C 1
ATOM 1860 O O . GLU A 1 242 ? -9.686 10.696 32.027 1.00 85.56 242 GLU A O 1
ATOM 1865 N N . ASP A 1 243 ? -11.715 10.133 32.803 1.00 85.06 243 ASP A N 1
ATOM 1866 C CA . ASP A 1 243 ? -11.279 9.028 33.671 1.00 85.06 243 ASP A CA 1
ATOM 1867 C C . ASP A 1 243 ? -11.806 7.660 33.193 1.00 85.06 243 ASP A C 1
ATOM 1869 O O . ASP A 1 243 ? -12.305 6.831 33.971 1.00 85.06 243 ASP A O 1
ATOM 1873 N N . MET A 1 244 ? -11.719 7.396 31.890 1.00 89.25 244 MET A N 1
ATOM 1874 C CA . MET A 1 244 ? -12.196 6.142 31.310 1.00 89.25 244 MET A CA 1
ATOM 1875 C C . MET A 1 244 ? -11.210 4.977 31.504 1.00 89.25 244 MET A C 1
ATOM 1877 O O . MET A 1 244 ? -9.993 5.135 31.579 1.00 89.25 244 MET A O 1
ATOM 1881 N N . VAL A 1 245 ? -11.750 3.757 31.539 1.00 90.44 245 VAL A N 1
ATOM 1882 C CA . VAL A 1 245 ? -11.005 2.507 31.337 1.00 90.44 245 VAL A CA 1
ATOM 1883 C C . VAL A 1 245 ? -11.566 1.791 30.115 1.00 90.44 245 VAL A C 1
ATOM 1885 O O . VAL A 1 245 ? -12.788 1.643 29.987 1.00 90.44 245 VAL A O 1
ATOM 1888 N N . VAL A 1 246 ? -10.680 1.304 29.246 1.00 92.69 246 VAL A N 1
ATOM 1889 C CA . VAL A 1 246 ? -11.051 0.523 28.063 1.00 92.69 246 VAL A CA 1
ATOM 1890 C C . VAL A 1 246 ? -10.699 -0.948 28.244 1.00 92.69 246 VAL A C 1
ATOM 1892 O O . VAL A 1 246 ? -9.673 -1.297 28.816 1.00 92.69 246 VAL A O 1
ATOM 1895 N N . TYR A 1 247 ? -11.564 -1.837 27.765 1.00 92.94 247 TYR A N 1
ATOM 1896 C CA . TYR A 1 247 ? -11.258 -3.261 27.702 1.00 92.94 247 TYR A CA 1
ATOM 1897 C C . TYR A 1 247 ? -11.969 -3.957 26.547 1.00 92.94 247 TYR A C 1
ATOM 1899 O O . TYR A 1 247 ? -13.011 -3.510 26.059 1.00 92.94 247 TYR A O 1
ATOM 1907 N N . MET A 1 248 ? -11.416 -5.086 26.113 1.00 93.56 248 MET A N 1
ATOM 1908 C CA . MET A 1 248 ? -12.005 -5.885 25.045 1.00 93.56 248 MET A CA 1
ATOM 1909 C C . MET A 1 248 ? -12.918 -6.983 25.577 1.00 93.56 248 MET A C 1
ATOM 1911 O O . MET A 1 248 ? -12.597 -7.677 26.542 1.00 93.56 248 MET A O 1
ATOM 1915 N N . LYS A 1 249 ? -14.050 -7.199 24.902 1.00 92.19 249 LYS A N 1
ATOM 1916 C CA . LYS A 1 249 ? -14.972 -8.297 25.217 1.00 92.19 249 LYS A CA 1
ATOM 1917 C C . LYS A 1 249 ? -14.814 -9.428 24.206 1.00 92.19 249 LYS A C 1
ATOM 1919 O O . LYS A 1 249 ? -15.143 -9.267 23.036 1.00 92.19 249 LYS A O 1
ATOM 1924 N N . GLY A 1 250 ? -14.377 -10.598 24.670 1.00 90.81 250 GLY A N 1
ATOM 1925 C CA . GLY A 1 250 ? -14.240 -11.778 23.809 1.00 90.81 250 GLY A CA 1
ATOM 1926 C C . GLY A 1 250 ? -13.064 -11.704 22.831 1.00 90.81 250 GLY A C 1
ATOM 1927 O O . GLY A 1 250 ? -13.140 -12.295 21.754 1.00 90.81 250 GLY A O 1
ATOM 1928 N N . LEU A 1 251 ? -11.997 -10.981 23.195 1.00 94.56 251 LEU A N 1
ATOM 1929 C CA . LEU A 1 251 ? -10.709 -11.090 22.516 1.00 94.56 251 LEU A CA 1
ATOM 1930 C C . LEU A 1 251 ? -10.192 -12.522 22.693 1.00 94.56 251 LEU A C 1
ATOM 1932 O O . LEU A 1 251 ? -10.047 -13.000 23.818 1.00 94.56 251 LEU A O 1
ATOM 1936 N N . ARG A 1 252 ? -9.975 -13.219 21.581 1.00 94.62 252 ARG A N 1
ATOM 1937 C CA . ARG A 1 252 ? -9.349 -14.540 21.561 1.00 94.62 252 ARG A CA 1
ATOM 1938 C C . ARG A 1 252 ? -7.843 -14.358 21.390 1.00 94.62 252 ARG A C 1
ATOM 1940 O O . ARG A 1 252 ? -7.439 -13.409 20.725 1.00 94.62 252 ARG A O 1
ATOM 1947 N N . PRO A 1 253 ? -7.022 -15.264 21.938 1.00 94.38 253 PRO A N 1
ATOM 1948 C CA . PRO A 1 253 ? -5.582 -15.207 21.721 1.00 94.38 253 PRO A CA 1
ATOM 1949 C C . PRO A 1 253 ? -5.215 -15.441 20.251 1.00 94.38 253 PRO A C 1
ATOM 1951 O O . PRO A 1 253 ? -4.203 -14.926 19.798 1.00 94.38 253 PRO A O 1
ATOM 1954 N N . GLU A 1 254 ? -6.042 -16.178 19.503 1.00 95.81 254 GLU A N 1
ATOM 1955 C CA . GLU A 1 254 ? -5.749 -16.608 18.136 1.00 95.81 254 GLU A CA 1
ATOM 1956 C C . GLU A 1 254 ? -6.952 -16.409 17.206 1.00 95.81 254 GLU A C 1
ATOM 1958 O O . GLU A 1 254 ? -8.112 -16.633 17.584 1.00 95.81 254 GLU A O 1
ATOM 1963 N N . TYR A 1 255 ? -6.661 -16.015 15.968 1.00 95.81 255 TYR A N 1
ATOM 1964 C CA . TYR A 1 255 ? -7.617 -15.869 14.877 1.00 95.81 255 TYR A CA 1
ATOM 1965 C C . TYR A 1 255 ? -7.020 -16.418 13.584 1.00 95.81 255 TYR A C 1
ATOM 1967 O O . TYR A 1 255 ? -5.859 -16.171 13.290 1.00 95.81 255 TYR A O 1
ATOM 1975 N N . LYS A 1 256 ? -7.832 -17.119 12.790 1.00 93.75 256 LYS A N 1
ATOM 1976 C CA . LYS A 1 256 ? -7.382 -17.666 11.507 1.00 93.75 256 LYS A CA 1
ATOM 1977 C C . LYS A 1 256 ? -7.114 -16.566 10.483 1.00 93.75 256 LYS A C 1
ATOM 1979 O O . LYS A 1 256 ? -7.861 -15.582 10.433 1.00 93.75 256 LYS A O 1
ATOM 1984 N N . GLU A 1 257 ? -6.118 -16.764 9.636 1.00 90.88 257 GLU A N 1
ATOM 1985 C CA . GLU A 1 257 ? -5.864 -15.948 8.454 1.00 90.88 257 GLU A CA 1
ATOM 1986 C C . GLU A 1 257 ? -7.087 -15.921 7.527 1.00 90.88 257 GLU A C 1
ATOM 1988 O O . GLU A 1 257 ? -7.995 -16.757 7.622 1.00 90.88 257 GLU A O 1
ATOM 1993 N N . ASN A 1 258 ? -7.159 -14.908 6.662 1.00 88.19 258 ASN A N 1
ATOM 1994 C CA . ASN A 1 258 ? -8.260 -14.706 5.708 1.00 88.19 258 ASN A CA 1
ATOM 1995 C C . ASN A 1 258 ? -9.659 -14.558 6.341 1.00 88.19 258 ASN A C 1
ATOM 1997 O O . ASN A 1 258 ? -10.678 -14.564 5.645 1.00 88.19 258 ASN A O 1
ATOM 2001 N N . SER A 1 259 ? -9.742 -14.429 7.669 1.00 92.25 259 SER A N 1
ATOM 2002 C CA . SER A 1 259 ? -11.007 -14.270 8.372 1.00 92.25 259 SER A CA 1
ATOM 2003 C C . SER A 1 259 ? -11.350 -12.799 8.599 1.00 92.25 259 SER A C 1
ATOM 2005 O O . SER A 1 259 ? -10.506 -11.967 8.926 1.00 92.25 259 SER A O 1
ATOM 2007 N N . LYS A 1 260 ? -12.640 -12.480 8.460 1.00 92.81 260 LYS A N 1
ATOM 2008 C CA . LYS A 1 260 ? -13.189 -11.162 8.793 1.00 92.81 260 LYS A CA 1
ATOM 2009 C C . LYS A 1 260 ? -13.705 -11.192 10.220 1.00 92.81 260 LYS A C 1
ATOM 2011 O O . LYS A 1 260 ? -14.720 -11.830 10.510 1.00 92.81 260 LYS A O 1
ATOM 2016 N N . ILE A 1 261 ? -13.008 -10.512 11.120 1.00 94.81 261 ILE A N 1
ATOM 2017 C CA . ILE A 1 261 ? -13.264 -10.583 12.557 1.00 94.81 261 ILE A CA 1
ATOM 2018 C C . ILE A 1 261 ? -13.879 -9.285 13.056 1.00 94.81 261 ILE A C 1
ATOM 2020 O O . ILE A 1 261 ? -13.465 -8.190 12.692 1.00 94.81 261 ILE A O 1
ATOM 2024 N N . LYS A 1 262 ? -14.874 -9.422 13.935 1.00 95.38 262 LYS A N 1
ATOM 2025 C CA . LYS A 1 262 ? -15.476 -8.315 14.675 1.00 95.38 262 LYS A CA 1
ATOM 2026 C C . LYS A 1 262 ? -14.935 -8.297 16.100 1.00 95.38 262 LYS A C 1
ATOM 2028 O O . LYS A 1 262 ? -15.243 -9.192 16.886 1.00 95.38 262 LYS A O 1
ATOM 2033 N N . PHE A 1 263 ? -14.198 -7.250 16.437 1.00 95.94 263 PHE A N 1
ATOM 2034 C CA . PHE A 1 263 ? -13.662 -7.013 17.772 1.00 95.94 263 PHE A CA 1
ATOM 2035 C C . PHE A 1 263 ? -14.590 -6.094 18.558 1.00 95.94 263 PHE A C 1
ATOM 2037 O O . PHE A 1 263 ? -15.103 -5.116 18.019 1.00 95.94 263 PHE A O 1
ATOM 2044 N N . ARG A 1 264 ? -14.837 -6.413 19.831 1.00 95.69 264 ARG A N 1
ATOM 2045 C CA . ARG A 1 264 ? -15.712 -5.635 20.719 1.00 95.69 264 ARG A CA 1
ATOM 2046 C C . ARG A 1 264 ? -14.868 -4.846 21.707 1.00 95.69 264 ARG A C 1
ATOM 2048 O O . ARG A 1 264 ? -14.111 -5.447 22.469 1.00 95.69 264 ARG A O 1
ATOM 2055 N N . LEU A 1 265 ? -15.073 -3.535 21.730 1.00 95.06 265 LEU A N 1
ATOM 2056 C CA . LEU A 1 265 ? -14.422 -2.616 22.653 1.00 95.06 265 LEU A CA 1
ATOM 2057 C C . LEU A 1 265 ? -15.459 -2.036 23.613 1.00 95.06 265 LEU A C 1
ATOM 2059 O O . LEU A 1 265 ? -16.549 -1.628 23.205 1.00 95.06 265 LEU A O 1
ATOM 2063 N N . VAL A 1 266 ? -15.119 -1.982 24.892 1.00 93.44 266 VAL A N 1
ATOM 2064 C CA . VAL A 1 266 ? -15.951 -1.365 25.919 1.00 93.44 266 VAL A CA 1
ATOM 2065 C C . VAL A 1 266 ? -15.143 -0.273 26.599 1.00 93.44 266 VAL A C 1
ATOM 2067 O O . VAL A 1 266 ? -14.111 -0.555 27.198 1.00 93.44 266 VAL A O 1
ATOM 2070 N N . GLY A 1 267 ? -15.635 0.960 26.513 1.00 91.44 267 GLY A N 1
ATOM 2071 C CA . GLY A 1 267 ? -15.213 2.057 27.375 1.00 91.44 267 GLY A CA 1
ATOM 2072 C C . GLY A 1 267 ? -16.184 2.181 28.545 1.00 91.44 267 GLY A C 1
ATOM 2073 O O . GLY A 1 267 ? -17.401 2.102 28.351 1.00 91.44 267 GLY A O 1
ATOM 2074 N N . ARG A 1 268 ? -15.667 2.341 29.762 1.00 89.25 268 ARG A N 1
ATOM 2075 C CA . ARG A 1 268 ? -16.481 2.628 30.950 1.00 89.25 268 ARG A CA 1
ATOM 2076 C C . ARG A 1 268 ? -15.802 3.649 31.851 1.00 89.25 268 ARG A C 1
ATOM 2078 O O . ARG A 1 268 ? -14.578 3.669 31.938 1.00 89.25 268 ARG A O 1
ATOM 2085 N N . ALA A 1 269 ? -16.604 4.417 32.582 1.00 87.06 269 ALA A N 1
ATOM 2086 C CA . ALA A 1 269 ? -16.102 5.271 33.651 1.00 87.06 269 ALA A CA 1
ATOM 2087 C C . ALA A 1 269 ? -15.375 4.427 34.711 1.00 87.06 269 ALA A C 1
ATOM 2089 O O . ALA A 1 269 ? -15.873 3.367 35.111 1.00 87.06 269 ALA A O 1
ATOM 2090 N N . ARG A 1 270 ? -14.216 4.891 35.186 1.00 84.38 270 ARG A N 1
ATOM 2091 C CA . ARG A 1 270 ? -13.477 4.239 36.279 1.00 84.38 270 ARG A CA 1
ATOM 2092 C C . ARG A 1 270 ? -14.252 4.275 37.596 1.00 84.38 270 ARG A C 1
ATOM 2094 O O . ARG A 1 270 ? -14.239 3.294 38.340 1.00 84.38 270 ARG A O 1
ATOM 2101 N N . PHE A 1 271 ? -14.949 5.381 37.851 1.00 82.62 271 PHE A N 1
ATOM 2102 C CA . PHE A 1 271 ? -15.701 5.634 39.079 1.00 82.62 271 PHE A CA 1
ATOM 2103 C C . PHE A 1 271 ? -17.154 6.011 38.755 1.00 82.62 271 PHE A C 1
ATOM 2105 O O . PHE A 1 271 ? -17.511 7.185 38.803 1.00 82.62 271 PHE A O 1
ATOM 2112 N N . PRO A 1 272 ? -18.010 5.041 38.380 1.00 77.81 272 PRO A N 1
ATOM 2113 C CA . PRO A 1 272 ? -19.400 5.344 38.067 1.00 77.81 272 PRO A CA 1
ATOM 2114 C C . PRO A 1 272 ? -20.157 5.810 39.315 1.00 77.81 272 PRO A C 1
ATOM 2116 O O . PRO A 1 272 ? -19.979 5.257 40.403 1.00 77.81 272 PRO A O 1
ATOM 2119 N N . GLU A 1 273 ? -21.057 6.776 39.141 1.00 74.88 273 GLU A N 1
ATOM 2120 C CA . GLU A 1 273 ? -21.946 7.218 40.214 1.00 74.88 273 GLU A CA 1
ATOM 2121 C C . GLU A 1 273 ? -22.839 6.072 40.713 1.00 74.88 273 GLU A C 1
ATOM 2123 O O . GLU A 1 273 ? -23.372 5.263 39.942 1.00 74.88 273 GLU A O 1
ATOM 2128 N N . ALA A 1 274 ? -23.020 6.007 42.033 1.00 70.06 274 ALA A N 1
ATOM 2129 C CA . ALA A 1 274 ? -23.919 5.043 42.645 1.00 70.06 274 ALA A CA 1
ATOM 2130 C C . ALA A 1 274 ? -25.371 5.393 42.292 1.00 70.06 274 ALA A C 1
ATOM 2132 O O . ALA A 1 274 ? -25.860 6.476 42.606 1.00 70.06 274 ALA A O 1
ATOM 2133 N N . THR A 1 275 ? -26.078 4.455 41.667 1.00 71.00 275 THR A N 1
ATOM 2134 C CA . THR A 1 275 ? -27.494 4.604 41.314 1.00 71.00 275 THR A CA 1
ATOM 2135 C C . THR A 1 275 ? -28.325 3.518 41.988 1.00 71.00 275 THR A C 1
ATOM 2137 O O . THR A 1 275 ? -27.847 2.409 42.230 1.00 71.00 275 THR A O 1
ATOM 2140 N N . TYR A 1 276 ? -29.593 3.817 42.281 1.00 71.12 276 TYR A N 1
ATOM 2141 C CA . TYR A 1 276 ? -30.562 2.837 42.784 1.00 71.12 276 TYR A CA 1
ATOM 2142 C C . TYR A 1 276 ? -31.105 1.978 41.629 1.00 71.12 276 TYR A C 1
ATOM 2144 O O . TYR A 1 276 ? -32.298 1.993 41.329 1.00 71.12 276 TYR A O 1
ATOM 2152 N N . ALA A 1 277 ? -30.215 1.265 40.938 1.00 71.94 277 ALA A N 1
ATOM 2153 C CA . ALA A 1 277 ? -30.549 0.356 39.847 1.00 71.94 277 ALA A CA 1
ATOM 2154 C C . ALA A 1 277 ? -30.291 -1.103 40.247 1.00 71.94 277 ALA A C 1
ATOM 2156 O O . ALA A 1 277 ? -29.372 -1.413 41.000 1.00 71.94 277 ALA A O 1
ATOM 2157 N N . THR A 1 278 ? -31.092 -2.024 39.707 1.00 73.69 278 THR A N 1
ATOM 2158 C CA . THR A 1 278 ? -30.943 -3.474 39.937 1.00 73.69 278 THR A CA 1
ATOM 2159 C C . THR A 1 278 ? -29.745 -4.083 39.207 1.00 73.69 278 THR A C 1
ATOM 2161 O O . THR A 1 278 ? -29.356 -5.211 39.498 1.00 73.69 278 THR A O 1
ATOM 2164 N N . THR A 1 279 ? -29.151 -3.346 38.264 1.00 70.94 279 THR A N 1
ATOM 2165 C CA . THR A 1 279 ? -27.939 -3.739 37.538 1.00 70.94 279 THR A CA 1
ATOM 2166 C C . THR A 1 279 ? -26.791 -2.807 37.927 1.00 70.94 279 THR A C 1
ATOM 2168 O O . THR A 1 279 ? -26.967 -1.590 37.858 1.00 70.94 279 THR A O 1
ATOM 2171 N N . PRO A 1 280 ? -25.610 -3.336 38.296 1.00 73.88 280 PRO A N 1
ATOM 2172 C CA . PRO A 1 280 ? -24.425 -2.521 38.535 1.00 73.88 280 PRO A CA 1
ATOM 2173 C C . PRO A 1 280 ? -24.110 -1.601 37.348 1.00 73.88 280 PRO A C 1
ATOM 2175 O O . PRO A 1 280 ? -24.027 -2.069 36.212 1.00 73.88 280 PRO A O 1
ATOM 2178 N N . ALA A 1 281 ? -23.842 -0.318 37.612 1.00 71.50 281 ALA A N 1
ATOM 2179 C CA . ALA A 1 281 ? -23.497 0.665 36.577 1.00 71.50 281 ALA A CA 1
ATOM 2180 C C . ALA A 1 281 ? -22.304 0.216 35.705 1.00 71.50 281 ALA A C 1
ATOM 2182 O O . ALA A 1 281 ? -22.284 0.436 34.498 1.00 71.50 281 ALA A O 1
ATOM 2183 N N . ASN A 1 282 ? -21.365 -0.526 36.298 1.00 72.88 282 ASN A N 1
ATOM 2184 C CA . ASN A 1 282 ? -20.206 -1.120 35.627 1.00 72.88 282 ASN A CA 1
ATOM 2185 C C . ASN A 1 282 ? -20.526 -2.185 34.565 1.00 72.88 282 ASN A C 1
ATOM 2187 O O . ASN A 1 282 ? -19.654 -2.505 33.759 1.00 72.88 282 ASN A O 1
ATOM 2191 N N . LEU A 1 283 ? -21.725 -2.772 34.596 1.00 77.94 283 LEU A N 1
ATOM 2192 C CA . LEU A 1 283 ? -22.178 -3.757 33.611 1.00 77.94 283 LEU A CA 1
ATOM 2193 C C . LEU A 1 283 ? -22.967 -3.109 32.468 1.00 77.94 283 LEU A C 1
ATOM 2195 O O . LEU A 1 283 ? -23.197 -3.759 31.448 1.00 77.94 283 LEU A O 1
ATOM 2199 N N . SER A 1 284 ? -23.372 -1.844 32.624 1.00 82.44 284 SER A N 1
ATOM 2200 C CA . SER A 1 284 ? -24.007 -1.091 31.547 1.00 82.44 284 SER A CA 1
ATOM 2201 C C . SER A 1 284 ? -22.962 -0.713 30.498 1.00 82.44 284 SER A C 1
ATOM 2203 O O . SER A 1 284 ? -21.945 -0.092 30.804 1.00 82.44 284 SER A O 1
ATOM 2205 N N . VAL A 1 285 ? -23.186 -1.142 29.256 1.00 87.31 285 VAL A N 1
ATOM 2206 C CA . VAL A 1 285 ? -22.318 -0.779 28.134 1.00 87.31 285 VAL A CA 1
ATOM 2207 C C . VAL A 1 285 ? -22.730 0.604 27.652 1.00 87.31 285 VAL A C 1
ATOM 2209 O O . VAL A 1 285 ? -23.907 0.844 27.382 1.00 87.31 285 VAL A O 1
ATOM 2212 N N . LYS A 1 286 ? -21.755 1.501 27.537 1.00 91.50 286 LYS A N 1
ATOM 2213 C CA . LYS A 1 286 ? -21.931 2.831 26.959 1.00 91.50 286 LYS A CA 1
ATOM 2214 C C . LYS A 1 286 ? -21.229 2.918 25.608 1.00 91.50 286 LYS A C 1
ATOM 2216 O O . LYS A 1 286 ? -20.293 2.159 25.328 1.00 91.50 286 LYS A O 1
ATOM 2221 N N . TYR A 1 287 ? -21.689 3.828 24.758 1.00 93.19 287 TYR A N 1
ATOM 2222 C CA . TYR A 1 287 ? -21.035 4.085 23.479 1.00 93.19 287 TYR A CA 1
ATOM 2223 C C . TYR A 1 287 ? -19.964 5.177 23.599 1.00 93.19 287 TYR A C 1
ATOM 2225 O O . TYR A 1 287 ? -20.105 6.122 24.377 1.00 93.19 287 TYR A O 1
ATOM 2233 N N . LEU A 1 288 ? -18.892 5.019 22.824 1.00 93.62 288 LEU A N 1
ATOM 2234 C CA . LEU A 1 288 ? -17.803 5.985 22.675 1.00 93.62 288 LEU A CA 1
ATOM 2235 C C . LEU A 1 288 ? -18.230 7.162 21.776 1.00 93.62 288 LEU A C 1
ATOM 2237 O O . LEU A 1 288 ? -19.207 7.033 21.040 1.00 93.62 288 LEU A O 1
ATOM 2241 N N . PRO A 1 289 ? -17.520 8.300 21.779 1.00 92.69 289 PRO A N 1
ATOM 2242 C CA . PRO A 1 289 ? -17.772 9.391 20.839 1.00 92.69 289 PRO A CA 1
ATOM 2243 C C . PRO A 1 289 ? -17.828 8.926 19.372 1.00 92.69 289 PRO A C 1
ATOM 2245 O O . PRO A 1 289 ? -16.916 8.261 18.871 1.00 92.69 289 PRO A O 1
ATOM 2248 N N . SER A 1 290 ? -18.920 9.275 18.685 1.00 91.00 290 SER A N 1
ATOM 2249 C CA . SER A 1 290 ? -19.168 8.885 17.292 1.00 91.00 290 SER A CA 1
ATOM 2250 C C . SER A 1 290 ? -18.223 9.608 16.337 1.00 91.00 290 SER A C 1
ATOM 2252 O O . SER A 1 290 ? -18.175 10.833 16.328 1.00 91.00 290 SER A O 1
ATOM 2254 N N . GLY A 1 291 ? -17.534 8.865 15.469 1.00 87.69 291 GLY A N 1
ATOM 2255 C CA . GLY A 1 291 ? -16.701 9.427 14.395 1.00 87.69 291 GLY A CA 1
ATOM 2256 C C . GLY A 1 291 ? -15.343 9.998 14.830 1.00 87.69 291 GLY A C 1
ATOM 2257 O O . GLY A 1 291 ? -14.531 10.322 13.961 1.00 87.69 291 GLY A O 1
ATOM 2258 N N . SER A 1 292 ? -15.081 10.065 16.137 1.00 92.06 292 SER A N 1
ATOM 2259 C CA . SER A 1 292 ? -13.847 10.571 16.758 1.00 92.06 292 SER A CA 1
ATOM 2260 C C . SER A 1 292 ? -13.167 9.537 17.672 1.00 92.06 292 SER A C 1
ATOM 2262 O O . SER A 1 292 ? -12.301 9.864 18.477 1.00 92.06 292 SER A O 1
ATOM 2264 N N . SER A 1 293 ? -13.554 8.266 17.547 1.00 94.94 293 SER A N 1
ATOM 2265 C CA . SER A 1 293 ? -12.908 7.141 18.227 1.00 94.94 293 SER A CA 1
ATOM 2266 C C . SER A 1 293 ? -12.265 6.225 17.192 1.00 94.94 293 SER A C 1
ATOM 2268 O O . SER A 1 293 ? -12.924 5.827 16.229 1.00 94.94 293 SER A O 1
ATOM 2270 N N . PHE A 1 294 ? -11.000 5.873 17.396 1.00 96.81 294 PHE A N 1
ATOM 2271 C CA . PHE A 1 294 ? -10.170 5.150 16.437 1.00 96.81 294 PHE A CA 1
ATOM 2272 C C . PHE A 1 294 ? -9.437 3.978 17.095 1.00 96.81 294 PHE A C 1
ATOM 2274 O O . PHE A 1 294 ? -9.122 4.015 18.286 1.00 96.81 294 PHE A O 1
ATOM 2281 N N . TYR A 1 295 ? -9.140 2.950 16.307 1.00 96.69 295 TYR A N 1
ATOM 2282 C CA . TYR A 1 295 ? -8.220 1.876 16.672 1.00 96.69 295 TYR A CA 1
ATOM 2283 C C . TYR A 1 295 ? -6.924 1.984 15.858 1.00 96.69 295 TYR A C 1
ATOM 2285 O O . TYR A 1 295 ? -6.880 2.623 14.811 1.00 96.69 295 TYR A O 1
ATOM 2293 N N . SER A 1 296 ? -5.863 1.361 16.341 1.00 96.81 296 SER A N 1
ATOM 2294 C CA . SER A 1 296 ? -4.589 1.210 15.645 1.00 96.81 296 SER A CA 1
ATOM 2295 C C . SER A 1 296 ? -4.093 -0.213 15.855 1.00 96.81 296 SER A C 1
ATOM 2297 O O . SER A 1 296 ? -4.348 -0.819 16.901 1.00 96.81 296 SER A O 1
ATOM 2299 N N . ILE A 1 297 ? -3.427 -0.755 14.838 1.00 95.88 297 ILE A N 1
ATOM 2300 C CA . ILE A 1 297 ? -2.814 -2.081 14.892 1.00 95.88 297 ILE A CA 1
ATOM 2301 C C . ILE A 1 297 ? -1.319 -1.929 14.696 1.00 95.88 297 ILE A C 1
ATOM 2303 O O . ILE A 1 297 ? -0.883 -1.389 13.676 1.00 95.88 297 ILE A O 1
ATOM 2307 N N . LYS A 1 298 ? -0.552 -2.458 15.645 1.00 95.12 298 LYS A N 1
ATOM 2308 C CA . LYS A 1 298 ? 0.903 -2.555 15.559 1.00 95.12 298 LYS A CA 1
ATOM 2309 C C . LYS A 1 298 ? 1.357 -4.000 15.535 1.00 95.12 298 LYS A C 1
ATOM 2311 O O . LYS A 1 298 ? 0.711 -4.874 16.113 1.00 95.12 298 LYS A O 1
ATOM 2316 N N . ASP A 1 299 ? 2.483 -4.247 14.890 1.00 92.31 299 ASP A N 1
ATOM 2317 C CA . ASP A 1 299 ? 3.230 -5.479 15.103 1.00 92.31 299 ASP A CA 1
ATOM 2318 C C . ASP A 1 299 ? 3.762 -5.505 16.541 1.00 92.31 299 ASP A C 1
ATOM 2320 O O . ASP A 1 299 ? 4.373 -4.539 16.989 1.00 92.31 299 ASP A O 1
ATOM 2324 N N . ALA A 1 300 ? 3.509 -6.580 17.286 1.00 92.00 300 ALA A N 1
ATOM 2325 C CA . ALA A 1 300 ? 3.884 -6.627 18.698 1.00 92.00 300 ALA A CA 1
ATOM 2326 C C . ALA A 1 300 ? 5.396 -6.803 18.929 1.00 92.00 300 ALA A C 1
ATOM 2328 O O . ALA A 1 300 ? 5.854 -6.539 20.036 1.00 92.00 300 ALA A O 1
ATOM 2329 N N . GLU A 1 301 ? 6.148 -7.262 17.922 1.00 88.94 301 GLU A N 1
ATOM 2330 C CA . GLU A 1 301 ? 7.595 -7.491 18.022 1.00 88.94 301 GLU A CA 1
ATOM 2331 C C . GLU A 1 301 ? 8.390 -6.301 17.480 1.00 88.94 301 GLU A C 1
ATOM 2333 O O . GLU A 1 301 ? 9.385 -5.901 18.076 1.00 88.94 301 GLU A O 1
ATOM 2338 N N . THR A 1 302 ? 7.969 -5.736 16.341 1.00 88.38 302 THR A N 1
ATOM 2339 C CA . THR A 1 302 ? 8.700 -4.635 15.690 1.00 88.38 302 THR A CA 1
ATOM 2340 C C . THR A 1 302 ? 8.170 -3.245 16.035 1.00 88.38 302 THR A C 1
ATOM 2342 O O . THR A 1 302 ? 8.808 -2.264 15.678 1.00 88.38 302 THR A O 1
ATOM 2345 N N . ASP A 1 303 ? 7.020 -3.144 16.716 1.00 88.69 303 ASP A N 1
ATOM 2346 C CA . ASP A 1 303 ? 6.281 -1.894 16.97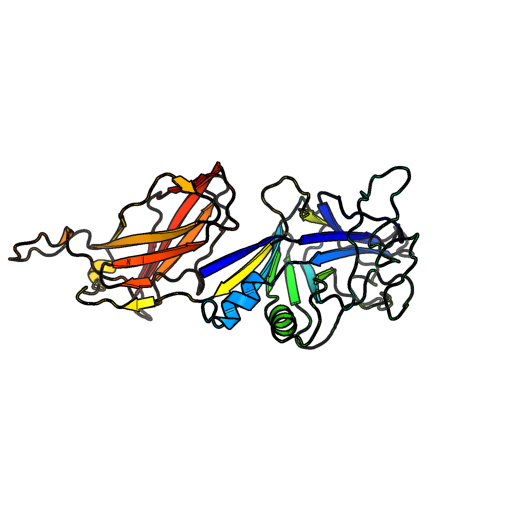2 1.00 88.69 303 ASP A CA 1
ATOM 2347 C C . ASP A 1 303 ? 5.864 -1.123 15.695 1.00 88.69 303 ASP A C 1
ATOM 2349 O O . ASP A 1 303 ? 5.357 0.002 15.775 1.00 88.69 303 ASP A O 1
ATOM 2353 N N . ASP A 1 304 ? 5.997 -1.745 14.517 1.00 88.31 304 ASP A N 1
ATOM 2354 C CA . ASP A 1 304 ? 5.595 -1.167 13.234 1.00 88.31 304 ASP A CA 1
ATOM 2355 C C . ASP A 1 304 ? 4.080 -0.937 13.205 1.00 88.31 304 ASP A C 1
ATOM 2357 O O . ASP A 1 304 ? 3.287 -1.840 13.498 1.00 88.31 304 ASP A O 1
ATOM 2361 N N . VAL A 1 305 ? 3.660 0.267 12.813 1.00 91.69 305 VAL A N 1
ATOM 2362 C CA . VAL A 1 305 ? 2.242 0.611 12.656 1.00 91.69 305 VAL A CA 1
ATOM 2363 C C . VAL A 1 305 ? 1.724 0.038 11.343 1.00 91.69 305 VAL A C 1
ATOM 2365 O O . VAL A 1 305 ? 2.086 0.502 10.268 1.00 91.69 305 VAL A O 1
ATOM 2368 N N . ILE A 1 306 ? 0.829 -0.940 11.440 1.00 91.62 306 ILE A N 1
ATOM 2369 C CA . ILE A 1 306 ? 0.194 -1.593 10.287 1.00 91.62 306 ILE A CA 1
ATOM 2370 C C . ILE A 1 306 ? -1.083 -0.853 9.904 1.00 91.62 306 ILE A C 1
ATOM 2372 O O . ILE A 1 306 ? -1.348 -0.607 8.733 1.00 91.62 306 ILE A O 1
ATOM 2376 N N . VAL A 1 307 ? -1.888 -0.490 10.905 1.00 94.69 307 VAL A N 1
ATOM 2377 C CA . VAL A 1 307 ? -3.099 0.310 10.718 1.00 94.69 307 VAL A CA 1
ATOM 2378 C C . VAL A 1 307 ? -2.969 1.567 11.568 1.00 94.69 307 VAL A C 1
ATOM 2380 O O . VAL A 1 307 ? -3.080 1.461 12.790 1.00 94.69 307 VAL A O 1
ATOM 2383 N N . PRO A 1 308 ? -2.732 2.743 10.964 1.00 94.75 308 PRO A N 1
ATOM 2384 C CA . PRO A 1 308 ? -2.657 3.994 11.701 1.00 94.75 308 PRO A CA 1
ATOM 2385 C C . PRO A 1 308 ? -4.046 4.494 12.123 1.00 94.75 308 PRO A C 1
ATOM 2387 O O . PRO A 1 308 ? -5.085 4.075 11.604 1.00 94.75 308 PRO A O 1
ATOM 2390 N N . PHE A 1 309 ? -4.071 5.462 13.040 1.00 95.06 309 PHE A N 1
ATOM 2391 C CA . PHE A 1 309 ? -5.294 6.206 13.340 1.00 95.06 309 PHE A CA 1
ATOM 2392 C C . PHE A 1 309 ? -5.715 7.049 12.128 1.00 95.06 309 PHE A C 1
ATOM 2394 O O . PHE A 1 309 ? -4.940 7.864 11.629 1.00 95.06 309 PHE A O 1
ATOM 2401 N N . GLY A 1 310 ? -6.953 6.882 11.669 1.00 93.44 310 GLY A N 1
ATOM 2402 C CA . GLY A 1 310 ? -7.474 7.593 10.507 1.00 93.44 310 GLY A CA 1
ATOM 2403 C C . GLY A 1 310 ? -8.914 7.219 10.172 1.00 93.44 310 GLY A C 1
ATOM 2404 O O . GLY A 1 310 ? -9.589 6.495 10.902 1.00 93.44 310 GLY A O 1
ATOM 2405 N N . THR A 1 311 ? -9.406 7.702 9.033 1.00 91.44 311 THR A N 1
ATOM 2406 C CA . THR A 1 311 ? -10.765 7.396 8.543 1.00 91.44 311 THR A CA 1
ATOM 2407 C C . THR A 1 311 ? -10.990 5.895 8.353 1.00 91.44 311 THR A C 1
ATOM 2409 O O . THR A 1 311 ? -12.077 5.394 8.631 1.00 91.44 311 THR A O 1
ATOM 2412 N N . GLY A 1 312 ? -9.939 5.168 7.963 1.00 93.19 312 GLY A N 1
ATOM 2413 C CA . GLY A 1 312 ? -9.925 3.715 7.824 1.00 93.19 312 GLY A CA 1
ATOM 2414 C C . GLY A 1 312 ? -9.940 2.927 9.133 1.00 93.19 312 GLY A C 1
ATOM 2415 O O . GLY A 1 312 ? -10.083 1.707 9.088 1.00 93.19 312 GLY A O 1
ATOM 2416 N N . SER A 1 313 ? -9.836 3.570 10.292 1.00 96.00 313 SER A N 1
ATOM 2417 C CA . SER A 1 313 ? -9.749 2.882 11.582 1.00 96.00 313 SER A CA 1
ATOM 2418 C C . SER A 1 313 ? -10.732 3.413 12.624 1.00 96.00 313 SER A C 1
ATOM 2420 O O . SER A 1 313 ? -10.527 3.296 13.831 1.00 96.00 313 SER A O 1
ATOM 2422 N N . ARG A 1 314 ? -11.852 3.977 12.165 1.00 95.75 314 ARG A N 1
ATOM 2423 C CA . ARG A 1 314 ? -12.948 4.427 13.030 1.00 95.75 314 ARG A CA 1
ATOM 2424 C C . ARG A 1 314 ? -13.631 3.265 13.748 1.00 95.75 314 ARG A C 1
ATOM 2426 O O . ARG A 1 314 ? -13.921 2.215 13.173 1.00 95.75 314 ARG A O 1
ATOM 2433 N N . ILE A 1 315 ? -13.960 3.488 15.015 1.00 96.12 315 ILE A N 1
ATOM 2434 C CA . ILE A 1 315 ? -14.732 2.559 15.835 1.00 96.12 315 ILE A CA 1
ATOM 2435 C C . ILE A 1 315 ? -16.224 2.756 15.543 1.00 96.12 315 ILE A C 1
ATOM 2437 O O . ILE A 1 315 ? -16.741 3.870 15.517 1.00 96.12 315 ILE A O 1
ATOM 2441 N N . SER A 1 316 ? -16.920 1.646 15.323 1.00 96.50 316 SER A N 1
ATOM 2442 C CA . SER A 1 316 ? -18.366 1.560 15.104 1.00 96.50 316 SER A CA 1
ATOM 2443 C C . SER A 1 316 ? -19.131 1.311 16.404 1.00 96.50 316 SER A C 1
ATOM 2445 O O . SER A 1 316 ? -18.560 0.888 17.409 1.00 96.50 316 SER A O 1
ATOM 2447 N N . CYS A 1 317 ? -20.453 1.466 16.361 1.00 96.25 317 CYS A N 1
ATOM 2448 C CA . CYS A 1 317 ? -21.360 1.119 17.451 1.00 96.25 317 CYS A CA 1
ATOM 2449 C C . CYS A 1 317 ? -22.622 0.420 16.920 1.00 96.25 317 CYS A C 1
ATOM 2451 O O . CYS A 1 317 ? -23.210 0.843 15.923 1.00 96.25 317 CYS A O 1
ATOM 2453 N N . ASP A 1 318 ? -23.033 -0.668 17.574 1.00 94.62 318 ASP A N 1
ATOM 2454 C CA . ASP A 1 318 ? -24.340 -1.310 17.381 1.00 94.62 318 ASP A CA 1
ATOM 2455 C C . ASP A 1 318 ? -25.118 -1.360 18.710 1.00 94.62 318 ASP A C 1
ATOM 2457 O O . ASP A 1 318 ? -24.636 -0.886 19.734 1.00 94.62 318 ASP A O 1
ATOM 2461 N N . SER A 1 319 ? -26.298 -1.988 18.722 1.00 93.25 319 SER A N 1
ATOM 2462 C CA . SER A 1 319 ? -27.156 -2.092 19.912 1.00 93.25 319 SER A CA 1
ATOM 2463 C C . SER A 1 319 ? -26.550 -2.871 21.089 1.00 93.25 319 SER A C 1
ATOM 2465 O O . SER A 1 319 ? -27.151 -2.917 22.160 1.00 93.25 319 SER A O 1
ATOM 2467 N N . ILE A 1 320 ? -25.388 -3.506 20.908 1.00 91.94 320 ILE A N 1
ATOM 2468 C CA . ILE A 1 320 ? -24.681 -4.281 21.935 1.00 91.94 320 ILE A CA 1
ATOM 2469 C C . ILE A 1 320 ? -23.474 -3.501 22.476 1.00 91.94 320 ILE A C 1
ATOM 2471 O O . ILE A 1 320 ? -23.102 -3.691 23.634 1.00 91.94 320 ILE A O 1
ATOM 2475 N N . GLY A 1 321 ? -22.837 -2.656 21.661 1.00 93.50 321 GLY A N 1
ATOM 2476 C CA . GLY A 1 321 ? -21.708 -1.827 22.080 1.00 93.50 321 GLY A CA 1
ATOM 2477 C C . GLY A 1 321 ? -20.775 -1.438 20.940 1.00 93.50 321 GLY A C 1
ATOM 2478 O O . GLY A 1 321 ? -21.040 -1.709 19.765 1.00 93.50 321 GLY A O 1
ATOM 2479 N N . ASN A 1 322 ? -19.633 -0.859 21.310 1.00 96.12 322 ASN A N 1
ATOM 2480 C CA . ASN A 1 322 ? -18.619 -0.433 20.351 1.00 96.12 322 ASN A CA 1
ATOM 2481 C C . ASN A 1 322 ? -17.885 -1.636 19.747 1.00 96.12 322 ASN A C 1
ATOM 2483 O O . ASN A 1 322 ? -17.669 -2.671 20.394 1.00 96.12 322 ASN A O 1
ATOM 2487 N N . PHE A 1 323 ? -17.521 -1.523 18.478 1.00 96.62 323 PHE A N 1
ATOM 2488 C CA . PHE A 1 323 ? -16.814 -2.568 17.759 1.00 96.62 323 PHE A CA 1
ATOM 2489 C C . PHE A 1 323 ? -16.032 -2.003 16.579 1.00 96.62 323 PHE A C 1
ATOM 2491 O O . PHE A 1 323 ? -16.341 -0.935 16.069 1.00 96.62 323 PHE A O 1
ATOM 2498 N N . PHE A 1 324 ? -15.080 -2.769 16.078 1.00 96.38 324 PHE A N 1
ATOM 2499 C CA . PHE A 1 324 ? -14.474 -2.540 14.770 1.00 96.38 324 PHE A CA 1
ATOM 2500 C C . PHE A 1 324 ? -14.296 -3.884 14.065 1.00 96.38 324 PHE A C 1
ATOM 2502 O O . PHE A 1 324 ? -14.454 -4.950 14.679 1.00 96.38 324 PHE A O 1
ATOM 2509 N N . ARG A 1 325 ? -14.057 -3.844 12.756 1.00 94.56 325 ARG A N 1
ATOM 2510 C CA . ARG A 1 325 ? -13.808 -5.039 11.954 1.00 94.56 325 ARG A CA 1
ATOM 2511 C C . ARG A 1 325 ? -12.401 -4.991 11.390 1.00 94.56 325 ARG A C 1
ATOM 2513 O O . ARG A 1 325 ? -11.952 -3.936 10.964 1.00 94.56 325 ARG A O 1
ATOM 2520 N N . LEU A 1 326 ? -11.750 -6.145 11.368 1.00 93.75 326 LEU A N 1
ATOM 2521 C CA . LEU A 1 326 ? -10.509 -6.351 10.634 1.00 93.75 326 LEU A CA 1
ATOM 2522 C C . LEU A 1 326 ? -10.737 -7.439 9.592 1.00 93.75 326 LEU A C 1
ATOM 2524 O O . LEU A 1 326 ? -11.409 -8.438 9.871 1.00 93.75 326 LEU A O 1
ATOM 2528 N N . ASP A 1 327 ? -10.180 -7.232 8.405 1.00 91.94 327 ASP A N 1
ATOM 2529 C CA . ASP A 1 327 ? -9.915 -8.315 7.469 1.00 91.94 327 ASP A CA 1
ATOM 2530 C C . ASP A 1 327 ? -8.496 -8.794 7.742 1.00 91.94 327 ASP A C 1
ATOM 2532 O O . ASP A 1 327 ? -7.555 -8.016 7.615 1.00 91.94 327 ASP A O 1
ATOM 2536 N N . LEU A 1 328 ? -8.357 -10.039 8.192 1.00 91.56 328 LEU A N 1
ATOM 2537 C CA . LEU A 1 328 ? -7.046 -10.620 8.463 1.00 91.56 328 LEU A CA 1
ATOM 2538 C C . LEU A 1 328 ? -6.365 -11.122 7.183 1.00 91.56 328 LEU A C 1
ATOM 2540 O O . LEU A 1 328 ? -5.260 -11.650 7.255 1.00 91.56 328 LEU A O 1
ATOM 2544 N N . ASN A 1 329 ? -6.991 -10.945 6.015 1.00 85.12 329 ASN A N 1
ATOM 2545 C CA . ASN A 1 329 ? -6.301 -11.067 4.739 1.00 85.12 329 ASN A CA 1
ATOM 2546 C C . ASN A 1 329 ? -5.241 -9.955 4.620 1.00 85.12 329 ASN A C 1
ATOM 2548 O O . ASN A 1 329 ? -5.563 -8.772 4.733 1.00 85.12 329 ASN A O 1
ATOM 2552 N N . GLY A 1 330 ? -3.976 -10.337 4.452 1.00 82.00 330 GLY A N 1
ATOM 2553 C CA . GLY A 1 330 ? -2.838 -9.411 4.487 1.00 82.00 330 GLY A CA 1
ATOM 2554 C C . GLY A 1 330 ? -2.023 -9.438 5.778 1.00 82.00 330 GLY A C 1
ATOM 2555 O O . GLY A 1 330 ? -0.878 -8.991 5.786 1.00 82.00 330 GLY A O 1
ATOM 2556 N N . TYR A 1 331 ? -2.574 -9.991 6.859 1.00 88.62 331 TYR A N 1
ATOM 2557 C CA . TYR A 1 331 ? -1.834 -10.181 8.102 1.00 88.62 331 TYR A CA 1
ATOM 2558 C C . TYR A 1 331 ? -1.058 -11.491 8.041 1.00 88.62 331 TYR A C 1
ATOM 2560 O O . TYR A 1 331 ? -1.557 -12.507 7.563 1.00 88.62 331 TYR A O 1
ATOM 2568 N N . GLN A 1 332 ? 0.167 -11.473 8.546 1.00 86.94 332 GLN A N 1
ATOM 2569 C CA . GLN A 1 332 ? 1.027 -12.643 8.512 1.00 86.94 332 GLN A CA 1
ATOM 2570 C C . GLN A 1 332 ? 0.634 -13.653 9.577 1.00 86.94 332 GLN A C 1
ATOM 2572 O O . GLN A 1 332 ? 0.467 -13.282 10.747 1.00 86.94 332 GLN A O 1
ATOM 2577 N N . PRO A 1 333 ? 0.559 -14.936 9.202 1.00 87.44 333 PRO A N 1
ATOM 2578 C CA . PRO A 1 333 ? 0.355 -15.992 10.165 1.00 87.44 333 PRO A CA 1
ATOM 2579 C C . PRO A 1 333 ? 1.555 -16.091 11.111 1.00 87.44 333 PRO A C 1
ATOM 2581 O O . PRO A 1 333 ? 2.677 -15.685 10.813 1.00 87.44 333 PRO A O 1
ATOM 2584 N N . GLU A 1 334 ? 1.290 -16.655 12.281 1.00 88.44 334 GLU A N 1
ATOM 2585 C CA . GLU A 1 334 ? 2.233 -16.890 13.366 1.00 88.44 334 GLU A CA 1
ATOM 2586 C C . GLU A 1 334 ? 2.841 -15.628 14.006 1.00 88.44 334 GLU A C 1
ATOM 2588 O O . GLU A 1 334 ? 3.795 -15.730 14.779 1.00 88.44 334 GLU A O 1
ATOM 2593 N N . ARG A 1 335 ? 2.247 -14.447 13.779 1.00 88.56 335 ARG A N 1
ATOM 2594 C CA . ARG A 1 335 ? 2.650 -13.181 14.416 1.00 88.56 335 ARG A CA 1
ATOM 2595 C C . ARG A 1 335 ? 1.622 -12.645 15.400 1.00 88.56 335 ARG A C 1
ATOM 2597 O O . ARG A 1 335 ? 0.421 -12.871 15.253 1.00 88.56 335 ARG A O 1
ATOM 2604 N N . TYR A 1 336 ? 2.125 -11.899 16.382 1.00 93.94 336 TYR A N 1
ATOM 2605 C CA . TYR A 1 336 ? 1.327 -11.174 17.364 1.00 93.94 336 TYR A CA 1
ATOM 2606 C C . TYR A 1 336 ? 1.140 -9.716 16.944 1.00 93.94 336 TYR A C 1
ATOM 2608 O O . TYR A 1 336 ? 2.087 -9.042 16.539 1.00 93.94 336 TYR A O 1
ATOM 2616 N N . TYR A 1 337 ? -0.082 -9.226 17.107 1.00 94.94 337 TYR A N 1
ATOM 2617 C CA . TYR A 1 337 ? -0.484 -7.858 16.819 1.00 94.94 337 TYR A CA 1
ATOM 2618 C C . TYR A 1 337 ? -1.023 -7.196 18.083 1.00 94.94 337 TYR A C 1
ATOM 2620 O O . TYR A 1 337 ? -1.811 -7.809 18.807 1.00 94.94 337 TYR A O 1
ATOM 2628 N N . ARG A 1 338 ? -0.604 -5.953 18.343 1.00 96.12 338 ARG A N 1
ATOM 2629 C CA . ARG A 1 338 ? -1.053 -5.118 19.466 1.00 96.12 338 ARG A CA 1
ATOM 2630 C C . ARG A 1 338 ? -2.139 -4.146 19.014 1.00 96.12 338 ARG A C 1
ATOM 2632 O O . ARG A 1 338 ? -2.084 -3.598 17.914 1.00 96.12 338 ARG A O 1
ATOM 2639 N N . LEU A 1 339 ? -3.129 -3.958 19.880 1.00 96.19 339 LEU A N 1
ATOM 2640 C CA . LEU A 1 339 ? -4.279 -3.084 19.688 1.00 96.19 339 LEU A CA 1
ATOM 2641 C C . LEU A 1 339 ? -4.145 -1.828 20.548 1.00 96.19 339 LEU A C 1
ATOM 2643 O O . LEU A 1 339 ? -4.120 -1.920 21.774 1.00 96.19 339 LEU A O 1
ATOM 2647 N N . GLU A 1 340 ? -4.141 -0.671 19.896 1.00 96.50 340 GLU A N 1
ATOM 2648 C CA . GLU A 1 340 ? -4.133 0.643 20.542 1.00 96.50 340 GLU A CA 1
ATOM 2649 C C . GLU A 1 340 ? -5.406 1.416 20.177 1.00 96.50 340 GLU A C 1
ATOM 2651 O O . GLU A 1 340 ? -5.995 1.206 19.112 1.00 96.50 340 GLU A O 1
ATOM 2656 N N . TYR A 1 341 ? -5.843 2.325 21.047 1.00 96.44 341 TYR A N 1
ATOM 2657 C CA . TYR A 1 341 ? -7.048 3.126 20.823 1.00 96.44 341 TYR A CA 1
ATOM 2658 C C . TYR A 1 341 ? -6.777 4.609 21.026 1.00 96.44 341 TYR A C 1
ATOM 2660 O O . TYR A 1 341 ? -6.039 4.992 21.930 1.00 96.44 341 TYR A O 1
ATOM 2668 N N . ARG A 1 342 ? -7.432 5.439 20.217 1.00 95.38 342 ARG A N 1
ATOM 2669 C CA . ARG A 1 342 ? -7.476 6.892 20.382 1.00 95.38 342 ARG A CA 1
ATOM 2670 C C . ARG A 1 342 ? -8.926 7.326 20.483 1.00 95.38 342 ARG A C 1
ATOM 2672 O O . ARG A 1 342 ? -9.713 7.034 19.583 1.00 95.38 342 ARG A O 1
ATOM 2679 N N . ILE A 1 343 ? -9.296 7.987 21.569 1.00 93.88 343 ILE A N 1
ATOM 2680 C CA . ILE A 1 343 ? -10.673 8.413 21.826 1.00 93.88 343 ILE A CA 1
ATOM 2681 C C . ILE A 1 343 ? -10.662 9.918 22.034 1.00 93.88 343 ILE A C 1
ATOM 2683 O O . ILE A 1 343 ? -10.046 10.416 22.973 1.00 93.88 343 ILE A O 1
ATOM 2687 N N . GLN A 1 344 ? -11.358 10.616 21.142 1.00 91.44 344 GLN A N 1
ATOM 2688 C CA . GLN A 1 344 ? -11.440 12.066 21.130 1.00 91.44 344 GLN A CA 1
ATOM 2689 C C . GLN A 1 344 ? -12.887 12.512 21.368 1.00 91.44 344 GLN A C 1
ATOM 2691 O O . GLN A 1 344 ? -13.828 11.961 20.790 1.00 91.44 344 GLN A O 1
ATOM 2696 N N . SER A 1 345 ? -13.075 13.518 22.217 1.00 89.19 345 SER A N 1
ATOM 2697 C CA . SER A 1 345 ? -14.373 14.110 22.552 1.00 89.19 345 SER A CA 1
ATOM 2698 C C . SER A 1 345 ? -14.259 15.620 22.729 1.00 89.19 345 SER A C 1
ATOM 2700 O O . SER A 1 345 ? -13.199 16.124 23.084 1.00 89.19 345 SER A O 1
ATOM 2702 N N . GLY A 1 346 ? -15.363 16.340 22.529 1.00 83.88 346 GLY A N 1
ATOM 2703 C CA . GLY A 1 346 ? -15.396 17.798 22.653 1.00 83.88 346 GLY A CA 1
ATOM 2704 C C . GLY A 1 346 ? -14.775 18.523 21.455 1.00 83.88 346 GLY A C 1
ATOM 2705 O O . GLY A 1 346 ? -14.573 17.944 20.387 1.00 83.88 346 GLY A O 1
ATOM 2706 N N . SER A 1 347 ? -14.530 19.823 21.617 1.00 81.06 347 SER A N 1
ATOM 2707 C CA . SER A 1 347 ? -13.904 20.672 20.597 1.00 81.06 347 SER A CA 1
ATOM 2708 C C . SER A 1 347 ? -13.256 21.905 21.227 1.00 81.06 347 SER A C 1
ATOM 2710 O O . SER A 1 347 ? -13.789 22.453 22.194 1.00 81.06 347 SER A O 1
ATOM 2712 N N . GLY A 1 348 ? -12.164 22.400 20.643 1.00 79.44 348 GLY A N 1
ATOM 2713 C CA . GLY A 1 348 ? -11.508 23.624 21.108 1.00 79.44 348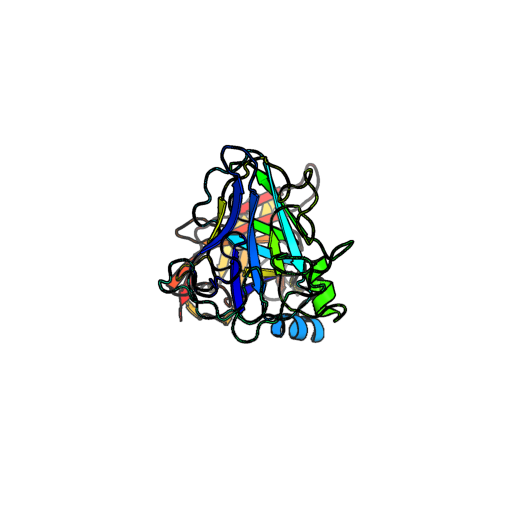 GLY A CA 1
ATOM 2714 C C . GLY A 1 348 ? -10.855 23.437 22.478 1.00 79.44 348 GLY A C 1
ATOM 2715 O O . GLY A 1 348 ? -10.095 22.501 22.679 1.00 79.44 348 GLY A O 1
ATOM 2716 N N . VAL A 1 349 ? -11.136 24.332 23.428 1.00 77.81 349 VAL A N 1
ATOM 2717 C CA . VAL A 1 349 ? -10.526 24.286 24.775 1.00 77.81 349 VAL A CA 1
ATOM 2718 C C . VAL A 1 349 ? -11.065 23.121 25.621 1.00 77.81 349 VAL A C 1
ATOM 2720 O O . VAL A 1 349 ? -10.414 22.704 26.571 1.00 77.81 349 VAL A O 1
ATOM 2723 N N . GLU A 1 350 ? -12.228 22.577 25.262 1.00 81.00 350 GLU A N 1
ATOM 2724 C CA . GLU A 1 350 ? -12.855 21.433 25.937 1.00 81.00 350 GLU A CA 1
ATOM 2725 C C . GLU A 1 350 ? -12.562 20.104 25.221 1.00 81.00 350 GLU A C 1
ATOM 2727 O O . GLU A 1 350 ? -13.237 19.105 25.451 1.00 81.00 350 GLU A O 1
ATOM 2732 N N . GLU A 1 351 ? -11.598 20.083 24.300 1.00 86.19 351 GLU A N 1
ATOM 2733 C CA . GLU A 1 351 ? -11.196 18.856 23.623 1.00 86.19 351 GLU A CA 1
ATOM 2734 C C . GLU A 1 351 ? -10.443 17.921 24.578 1.00 86.19 351 GLU A C 1
ATOM 2736 O O . GLU A 1 351 ? -9.447 18.288 25.201 1.00 86.19 351 GLU A O 1
ATOM 2741 N N . THR A 1 352 ? -10.912 16.682 24.657 1.00 87.69 352 THR A N 1
ATOM 2742 C CA . THR A 1 352 ? -10.239 15.578 25.335 1.00 87.69 352 THR A CA 1
ATOM 2743 C C . THR A 1 352 ? -9.766 14.597 24.272 1.00 87.69 352 THR A C 1
ATOM 2745 O O . THR A 1 352 ? -10.596 14.050 23.549 1.00 87.69 352 THR A O 1
ATOM 2748 N N . ASP A 1 353 ? -8.458 14.356 24.183 1.00 91.44 353 ASP A N 1
ATOM 2749 C CA . ASP A 1 353 ? -7.850 13.381 23.269 1.00 91.44 353 ASP A CA 1
ATOM 2750 C C . ASP A 1 353 ? -6.982 12.410 24.072 1.00 91.44 353 ASP A C 1
ATOM 2752 O O . ASP A 1 353 ? -5.988 12.802 24.689 1.00 91.44 353 ASP A O 1
ATOM 2756 N N . GLN A 1 354 ? -7.400 11.148 24.123 1.00 92.25 354 GLN A N 1
ATOM 2757 C CA . GLN A 1 354 ? -6.776 10.126 24.955 1.00 92.25 354 GLN A CA 1
ATOM 2758 C C . GLN A 1 354 ? -6.303 8.939 24.134 1.00 92.25 354 GLN A C 1
ATOM 2760 O O . GLN A 1 354 ? -7.004 8.455 23.244 1.00 92.25 354 GLN A O 1
ATOM 2765 N N . PHE A 1 355 ? -5.133 8.427 24.510 1.00 93.75 355 PHE A N 1
ATOM 2766 C CA . PHE A 1 355 ? -4.506 7.256 23.914 1.00 93.75 355 PHE A CA 1
ATOM 2767 C C . PHE A 1 355 ? -4.470 6.123 24.935 1.00 93.75 355 PHE A C 1
ATOM 2769 O O . PHE A 1 355 ? -4.053 6.322 26.075 1.00 93.75 355 PHE A O 1
ATOM 2776 N N . PHE A 1 356 ? -4.889 4.937 24.510 1.00 93.56 356 PHE A N 1
ATOM 2777 C CA . PHE A 1 356 ? -4.932 3.740 25.337 1.00 93.56 356 PHE A CA 1
ATOM 2778 C C . PHE A 1 356 ? -4.086 2.636 24.706 1.00 93.56 356 PHE A C 1
ATOM 2780 O O . PHE A 1 356 ? -4.386 2.175 23.602 1.00 93.56 356 PHE A O 1
ATOM 2787 N N . ASP A 1 357 ? -3.076 2.190 25.449 1.00 92.38 357 ASP A N 1
ATOM 2788 C CA . ASP A 1 357 ? -2.312 0.969 25.197 1.00 92.38 357 ASP A CA 1
ATOM 2789 C C . ASP A 1 357 ? -2.371 0.097 26.456 1.00 92.38 357 ASP A C 1
ATOM 2791 O O . ASP A 1 357 ? -1.576 0.223 27.385 1.00 92.38 357 ASP A O 1
ATOM 2795 N N . GLU A 1 358 ? -3.390 -0.754 26.510 1.00 90.25 358 GLU A N 1
ATOM 2796 C CA . GLU A 1 358 ? -3.643 -1.659 27.637 1.00 90.25 358 GLU A CA 1
ATOM 2797 C C . GLU A 1 358 ? -2.975 -3.035 27.425 1.00 90.25 358 GLU A C 1
ATOM 2799 O O . GLU A 1 358 ? -3.279 -3.996 28.133 1.00 90.25 358 GLU A O 1
ATOM 2804 N N . GLY A 1 359 ? -2.104 -3.173 26.414 1.00 89.75 359 GLY A N 1
ATOM 2805 C CA . GLY A 1 359 ? -1.414 -4.429 26.107 1.00 89.75 359 GLY A CA 1
ATOM 2806 C C . GLY A 1 359 ? -2.304 -5.516 25.494 1.00 89.75 359 GLY A C 1
ATOM 2807 O O . GLY A 1 359 ? -1.987 -6.702 25.593 1.00 89.75 359 GLY A O 1
ATOM 2808 N N . PHE A 1 360 ? -3.426 -5.151 24.862 1.00 94.44 360 PHE A N 1
ATOM 2809 C CA . PHE A 1 360 ? -4.268 -6.121 24.159 1.00 94.44 360 PHE A CA 1
ATOM 2810 C C . PHE A 1 360 ? -3.552 -6.654 22.921 1.00 94.44 360 PHE A C 1
ATOM 2812 O O . PHE A 1 360 ? -3.226 -5.892 22.011 1.00 94.44 360 PHE A O 1
ATOM 2819 N N . THR A 1 361 ? -3.362 -7.971 22.863 1.00 95.62 361 THR A N 1
ATOM 2820 C CA . THR A 1 361 ? -2.714 -8.639 21.734 1.00 95.62 361 THR A CA 1
ATOM 2821 C C . THR A 1 361 ? -3.535 -9.811 21.209 1.00 95.62 361 THR A C 1
ATOM 2823 O O . THR A 1 361 ? -4.323 -10.426 21.931 1.00 95.62 361 THR A O 1
ATOM 2826 N N . PHE A 1 362 ? -3.357 -10.119 19.928 1.00 95.62 362 PHE A N 1
ATOM 2827 C CA . PHE A 1 362 ? -3.869 -11.335 19.305 1.00 95.62 362 PHE A CA 1
ATOM 2828 C C . PHE A 1 362 ? -2.864 -11.877 18.294 1.00 95.62 362 PHE A C 1
ATOM 2830 O O . PHE A 1 362 ? -2.055 -11.130 17.750 1.00 95.62 362 PHE A O 1
ATOM 2837 N N . LYS A 1 363 ? -2.937 -13.177 18.029 1.00 95.81 363 LYS A N 1
ATOM 2838 C CA . LYS A 1 363 ? -2.124 -13.869 17.037 1.00 95.81 363 LYS A CA 1
ATOM 2839 C C . LYS A 1 363 ? -2.963 -14.223 15.814 1.00 95.81 363 LYS A C 1
ATOM 2841 O O . LYS A 1 363 ? -4.112 -14.650 15.958 1.00 95.81 363 LYS A O 1
ATOM 2846 N N . VAL A 1 364 ? -2.390 -14.075 14.625 1.00 92.56 364 VAL A N 1
ATOM 2847 C CA . VAL A 1 364 ? -2.962 -14.651 13.400 1.00 92.56 364 VAL A CA 1
ATOM 2848 C C . VAL A 1 364 ? -2.363 -16.038 13.191 1.00 92.56 364 VAL A C 1
ATOM 2850 O O . VAL A 1 364 ? -1.160 -16.211 13.343 1.00 92.56 364 VAL A O 1
ATOM 2853 N N . THR A 1 365 ? -3.187 -17.036 12.901 1.00 92.50 365 THR A N 1
ATOM 2854 C CA . THR A 1 365 ? -2.779 -18.431 12.676 1.00 92.50 365 THR A CA 1
ATOM 2855 C C . THR A 1 365 ? -3.235 -18.908 11.303 1.00 92.50 365 THR A C 1
ATOM 2857 O O . THR A 1 365 ? -4.159 -18.327 10.736 1.00 92.50 365 THR A O 1
ATOM 2860 N N . GLN A 1 366 ? -2.602 -19.958 10.779 1.00 85.19 366 GLN A N 1
ATOM 2861 C CA . GLN A 1 366 ? -2.996 -20.582 9.505 1.00 85.19 366 GLN A CA 1
ATOM 2862 C C . GLN A 1 366 ? -4.401 -21.218 9.550 1.00 85.19 366 GLN A C 1
ATOM 2864 O O . GLN A 1 366 ? -4.830 -21.724 10.622 1.00 85.19 366 GLN A O 1
#

pLDDT: mean 90.75, std 6.79, range [53.81, 98.12]

Secondary structure (DSSP, 8-state):
-EEEEEEEEEEEEESTTTT---TT-SEEEEEEEE-TTS--EEEEEEEEEE--HHHHHHHHTTSS-S-EEEEEE-BS--BS--SEEEEEEEEBSS-----S--TT-SSPP-BS--SSBSSBTTT-PBPSS--TT-S--B--STTS-EEEEEETT--SEEEE-HHHHHHHHTTSS----EEEESS--GGG--TTSTTTSS---EEEEEE-TT-SSS---EEEEE-----B--TTPEEPPHHHHHTEEEEEES--SEEETT-EEEEEEEEEESSPPP-S-SS-GGGS-EEPPTTSEEEEEEETTT--EEE-SSGGGBPEEETTEEEEEEE-TTSPTT-EEEEEEEEEES-GGG-EEEEEEEEEEEEEE-

Radius of gyration: 24.51 Å; chains: 1; bounding box: 64×45×72 Å